Protein AF-A0A9P9J3U4-F1 (afdb_monomer_lite)

pLDDT: mean 73.75, std 23.47, range [29.53, 97.56]

Structure (mmCIF, N/CA/C/O backbone):
data_AF-A0A9P9J3U4-F1
#
_entry.id   AF-A0A9P9J3U4-F1
#
loop_
_atom_site.group_PDB
_atom_site.id
_atom_site.type_symbol
_atom_site.label_atom_id
_atom_site.label_alt_id
_atom_site.label_comp_id
_atom_site.label_asym_id
_atom_site.label_entity_id
_atom_site.label_seq_id
_atom_site.pdbx_PDB_ins_code
_atom_site.Cartn_x
_atom_site.Cartn_y
_atom_site.Cartn_z
_atom_site.occupancy
_atom_site.B_iso_or_equiv
_atom_site.auth_seq_id
_atom_site.auth_comp_id
_atom_site.auth_asym_id
_atom_site.auth_atom_id
_atom_site.pdbx_PDB_model_num
ATOM 1 N N . MET A 1 1 ? -37.258 -9.794 -60.867 1.00 44.31 1 MET A N 1
ATOM 2 C CA . MET A 1 1 ? -37.642 -9.837 -59.439 1.00 44.31 1 MET A CA 1
ATOM 3 C C . MET A 1 1 ? -36.909 -8.708 -58.746 1.00 44.31 1 MET A C 1
ATOM 5 O O . MET A 1 1 ? -35.714 -8.552 -58.940 1.00 44.31 1 MET A O 1
ATOM 9 N N . THR A 1 2 ? -37.681 -7.821 -58.142 1.00 38.41 2 THR A N 1
ATOM 10 C CA . THR A 1 2 ? -37.398 -6.395 -57.977 1.00 38.41 2 THR A CA 1
ATOM 11 C C . THR A 1 2 ? -36.515 -6.063 -56.781 1.00 38.41 2 THR A C 1
ATOM 13 O O . THR A 1 2 ? -36.741 -6.541 -55.671 1.00 38.41 2 THR A O 1
ATOM 16 N N . SER A 1 3 ? -35.581 -5.159 -57.051 1.00 31.86 3 SER A N 1
ATOM 17 C CA . SER A 1 3 ? -34.804 -4.314 -56.153 1.00 31.86 3 SER A CA 1
ATOM 18 C C . SER A 1 3 ? -35.596 -3.818 -54.939 1.00 31.86 3 SER A C 1
ATOM 20 O O . SER A 1 3 ? -36.727 -3.351 -55.077 1.00 31.86 3 SER A O 1
ATOM 22 N N . ARG A 1 4 ? -34.971 -3.827 -53.758 1.00 38.12 4 ARG A N 1
ATOM 23 C CA . ARG A 1 4 ? -35.391 -2.995 -52.624 1.00 38.12 4 ARG A CA 1
ATOM 24 C C . ARG A 1 4 ? -34.201 -2.209 -52.098 1.00 38.12 4 ARG A C 1
ATOM 26 O O . ARG A 1 4 ? -33.446 -2.655 -51.245 1.00 38.12 4 ARG A O 1
ATOM 33 N N . SER A 1 5 ? -34.071 -1.029 -52.683 1.00 33.53 5 SER A N 1
ATOM 34 C CA . SER A 1 5 ? -33.334 0.127 -52.199 1.00 33.53 5 SER A CA 1
ATOM 35 C C . SER A 1 5 ? -33.893 0.559 -50.841 1.00 33.53 5 SER A C 1
ATOM 37 O O . SER A 1 5 ? -35.112 0.641 -50.684 1.00 33.53 5 SER A O 1
ATOM 39 N N . TRP A 1 6 ? -33.026 0.879 -49.883 1.00 29.53 6 TRP A N 1
ATOM 40 C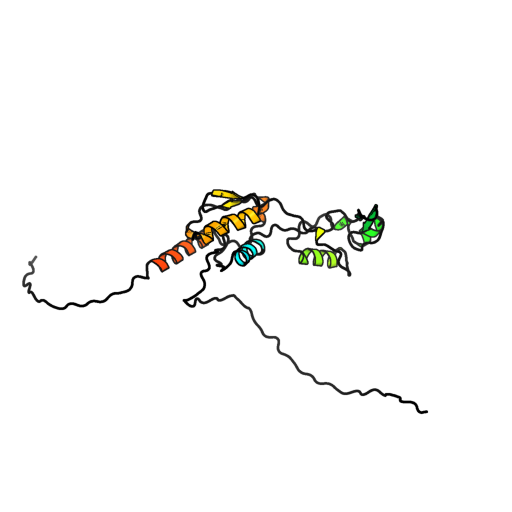 CA . TRP A 1 6 ? -33.394 1.635 -48.685 1.00 29.53 6 TRP A CA 1
ATOM 41 C C . TRP A 1 6 ? -32.581 2.928 -48.661 1.00 29.53 6 TRP A C 1
ATOM 43 O O . TRP A 1 6 ? -31.353 2.912 -48.635 1.00 29.53 6 TRP A O 1
ATOM 53 N N . THR A 1 7 ? -33.301 4.041 -48.751 1.00 47.59 7 THR A N 1
ATOM 54 C CA . THR A 1 7 ? -32.817 5.420 -48.634 1.00 47.59 7 THR A CA 1
ATOM 55 C C . THR A 1 7 ? -32.743 5.852 -47.164 1.00 47.59 7 THR A C 1
ATOM 57 O O . THR A 1 7 ? -33.464 5.295 -46.332 1.00 47.59 7 THR A O 1
ATOM 60 N N . PRO A 1 8 ? -31.912 6.855 -46.828 1.00 38.44 8 PRO A N 1
ATOM 61 C CA . PRO A 1 8 ? -31.686 7.302 -45.458 1.00 38.44 8 PRO A CA 1
ATOM 62 C C . PRO A 1 8 ? -32.796 8.250 -44.977 1.00 38.44 8 PRO A C 1
ATOM 64 O O . PRO A 1 8 ? -33.354 9.014 -45.762 1.00 38.44 8 PRO A O 1
ATOM 67 N N . ALA A 1 9 ? -33.087 8.225 -43.675 1.00 35.56 9 ALA A N 1
ATOM 68 C CA . ALA A 1 9 ? -33.960 9.193 -43.020 1.00 35.56 9 ALA A CA 1
ATOM 69 C C . ALA A 1 9 ? -33.147 10.042 -42.033 1.00 35.56 9 ALA A C 1
ATOM 71 O O . ALA A 1 9 ? -32.719 9.565 -40.983 1.00 35.56 9 ALA A O 1
ATOM 72 N N . GLU A 1 10 ? -32.954 11.308 -42.387 1.00 33.06 10 GLU A N 1
ATOM 73 C CA . GLU A 1 10 ? -32.488 12.370 -41.500 1.00 33.06 10 GLU A CA 1
ATOM 74 C C . GLU A 1 10 ? -33.654 12.851 -40.630 1.00 33.06 10 GLU A C 1
ATOM 76 O O . GLU A 1 10 ? -34.697 13.208 -41.175 1.00 33.06 10 GLU A O 1
ATOM 81 N N . LYS A 1 11 ? -33.482 12.925 -39.301 1.00 31.14 11 LYS A N 1
ATOM 82 C CA . LYS A 1 11 ? -34.289 13.794 -38.424 1.00 31.14 11 LYS A CA 1
ATOM 83 C C . LYS A 1 11 ? -33.477 14.317 -37.232 1.00 31.14 11 LYS A C 1
ATOM 85 O O . LYS A 1 11 ? -33.198 13.598 -36.281 1.00 31.14 11 LYS A O 1
ATOM 90 N N . SER A 1 12 ? -33.113 15.594 -37.354 1.00 30.25 12 SER A N 1
ATOM 91 C CA . SER A 1 12 ? -33.308 16.693 -36.391 1.00 30.25 12 SER A CA 1
ATOM 92 C C . SER A 1 12 ? -33.084 16.459 -34.885 1.00 30.25 12 SER A C 1
ATOM 94 O O . SER A 1 12 ? -33.892 15.842 -34.199 1.00 30.25 12 SER A O 1
ATOM 96 N N . THR A 1 13 ? -32.033 17.123 -34.394 1.00 34.78 13 THR A N 1
ATOM 97 C CA . THR A 1 13 ? -31.963 18.005 -33.208 1.00 34.78 13 THR A CA 1
ATOM 98 C C . THR A 1 13 ? -32.995 17.837 -32.083 1.00 34.78 13 THR A C 1
ATOM 100 O O . THR A 1 13 ? -34.160 18.203 -32.234 1.00 34.78 13 THR A O 1
ATOM 103 N N . SER A 1 14 ? -32.504 17.541 -30.877 1.00 32.09 14 SER A N 1
ATOM 104 C CA . SER A 1 14 ? -33.084 18.074 -29.639 1.00 32.09 14 SER A CA 1
ATOM 105 C C . SER A 1 14 ? -31.999 18.277 -28.581 1.00 32.09 14 SER A C 1
ATOM 107 O O . SER A 1 14 ? -31.423 17.330 -28.048 1.00 32.09 14 SER A O 1
ATOM 109 N N . SER A 1 15 ? -31.732 19.546 -28.296 1.00 32.28 15 SER A N 1
ATOM 110 C CA . SER A 1 15 ? -30.998 20.040 -27.139 1.00 32.28 15 SER A CA 1
ATOM 111 C C . SER A 1 15 ? -31.733 19.710 -25.840 1.00 32.28 15 SER A C 1
ATOM 113 O O . SER A 1 15 ? -32.901 20.066 -25.690 1.00 32.28 15 SER A O 1
ATOM 115 N N . SER A 1 16 ? -31.033 19.149 -24.860 1.00 33.72 16 SER A N 1
ATOM 116 C CA . SER A 1 16 ? -31.489 19.159 -23.469 1.00 33.72 16 SER A CA 1
ATOM 117 C C . SER A 1 16 ? -30.286 19.221 -22.537 1.00 33.72 16 SER A C 1
ATOM 119 O O . SER A 1 16 ? -29.520 18.265 -22.416 1.00 33.72 16 SER A O 1
ATOM 121 N N . GLY A 1 17 ? -30.114 20.390 -21.915 1.00 31.94 17 GLY A N 1
ATOM 122 C CA . GLY A 1 17 ? -29.127 20.628 -20.874 1.00 31.94 17 GLY A CA 1
ATOM 123 C C . GLY A 1 17 ? -29.413 19.794 -19.626 1.00 31.94 17 GLY A C 1
ATOM 124 O O . GLY A 1 17 ? -30.556 19.663 -19.195 1.00 31.94 17 GLY A O 1
ATOM 125 N N . GLY A 1 18 ? -28.348 19.250 -19.040 1.00 29.72 18 GLY A N 1
ATOM 126 C CA . GLY A 1 18 ? -28.369 18.528 -17.774 1.00 29.72 18 GLY A CA 1
ATOM 127 C C . GLY A 1 18 ? -27.371 19.148 -16.803 1.00 29.72 18 GLY A C 1
ATOM 128 O O . GLY A 1 18 ? -26.163 19.036 -16.976 1.00 29.72 18 GLY A O 1
ATOM 129 N N . SER A 1 19 ? -27.908 19.832 -15.801 1.00 31.38 19 SER A N 1
ATOM 130 C CA . SER A 1 19 ? -27.224 20.476 -14.678 1.00 31.38 19 SER A CA 1
ATOM 131 C C . SER A 1 19 ? -26.314 19.507 -13.905 1.00 31.38 19 SER A C 1
ATOM 133 O O . SER A 1 19 ? -26.790 18.525 -13.338 1.00 31.38 19 SER A O 1
ATOM 135 N N . VAL A 1 20 ? -25.010 19.798 -13.826 1.00 37.12 20 VAL A N 1
ATOM 136 C CA . VAL A 1 20 ? -24.077 19.098 -12.928 1.00 37.12 20 VAL A CA 1
ATOM 137 C C . VAL A 1 20 ? -24.024 19.853 -11.599 1.00 37.12 20 VAL A C 1
ATOM 139 O O . VAL A 1 20 ? -23.319 20.851 -11.453 1.00 37.12 20 VAL A O 1
ATOM 142 N N . ARG A 1 21 ? -24.776 19.369 -10.606 1.00 40.56 21 ARG A N 1
ATOM 143 C CA . ARG A 1 21 ? -24.601 19.713 -9.186 1.00 40.56 21 ARG A CA 1
ATOM 144 C C . ARG A 1 21 ? -24.696 18.455 -8.324 1.00 40.56 21 ARG A C 1
ATOM 146 O O . ARG A 1 21 ? -25.678 17.727 -8.391 1.00 40.56 21 ARG A O 1
ATOM 153 N N . GLY A 1 22 ? -23.693 18.255 -7.471 1.00 32.50 22 GLY A N 1
ATOM 154 C CA . GLY A 1 22 ? -23.664 17.236 -6.413 1.00 32.50 22 GLY A CA 1
ATOM 155 C C . GLY A 1 22 ? -22.231 17.031 -5.914 1.00 32.50 22 GLY A C 1
ATOM 156 O O . GLY A 1 22 ? -21.536 16.149 -6.392 1.00 32.50 22 GLY A O 1
ATOM 157 N N . VAL A 1 23 ? -21.637 17.991 -5.202 1.00 37.16 23 VAL A N 1
ATOM 158 C CA . VAL A 1 23 ? -21.665 18.157 -3.731 1.00 37.16 23 VAL A CA 1
ATOM 159 C C . VAL A 1 23 ? -21.131 16.942 -2.952 1.00 37.16 23 VAL A C 1
ATOM 161 O O . VAL A 1 23 ? -21.730 15.871 -2.914 1.00 37.16 23 VAL A O 1
ATOM 164 N N . ASN A 1 24 ? -20.004 17.206 -2.281 1.00 44.12 24 ASN A N 1
ATOM 165 C CA . ASN A 1 24 ? -19.332 16.501 -1.186 1.00 44.12 24 ASN A CA 1
ATOM 166 C C . ASN A 1 24 ? -20.187 15.521 -0.360 1.00 44.12 24 ASN A C 1
ATOM 168 O O . ASN A 1 24 ? -21.188 15.907 0.242 1.00 44.12 24 ASN A O 1
ATOM 172 N N . LYS A 1 25 ? -19.675 14.298 -0.157 1.00 37.53 25 LYS A N 1
ATOM 173 C CA . LYS A 1 25 ? -20.076 13.426 0.962 1.00 37.53 25 LYS A CA 1
ATOM 174 C C . LYS A 1 25 ? -18.962 13.350 2.006 1.00 37.53 25 LYS A C 1
ATOM 176 O O . LYS A 1 25 ? -18.197 12.395 2.067 1.00 37.53 25 LYS A O 1
ATOM 181 N N . ALA A 1 26 ? -18.918 14.372 2.859 1.00 37.41 26 ALA A N 1
ATOM 182 C CA . ALA A 1 26 ? -18.345 14.244 4.191 1.00 37.41 26 ALA A CA 1
ATOM 183 C C . ALA A 1 26 ? -19.225 13.273 4.998 1.00 37.41 26 ALA A C 1
ATOM 185 O O . ALA A 1 26 ? -20.427 13.495 5.161 1.00 37.41 26 ALA A O 1
ATOM 186 N N . SER A 1 27 ? -18.631 12.175 5.460 1.00 46.56 27 SER A N 1
ATOM 187 C CA . SER A 1 27 ? -19.272 11.177 6.316 1.00 46.56 27 SER A CA 1
ATOM 188 C C . SER A 1 27 ? -19.701 11.813 7.643 1.00 46.56 27 SER A C 1
ATOM 190 O O . SER A 1 27 ? -18.896 11.997 8.551 1.00 46.56 27 SER A O 1
ATOM 192 N N . ARG A 1 28 ? -20.986 12.157 7.763 1.00 49.97 28 ARG A N 1
ATOM 193 C CA . ARG A 1 28 ? -21.651 12.435 9.042 1.00 49.97 28 ARG A CA 1
ATOM 194 C C . ARG A 1 28 ? -22.448 11.199 9.423 1.00 49.97 28 ARG A C 1
ATOM 196 O O . ARG A 1 28 ? -23.548 11.009 8.911 1.00 49.97 28 ARG A O 1
ATOM 203 N N . ASN A 1 29 ? -21.922 10.365 10.317 1.00 49.28 29 ASN A N 1
ATOM 204 C CA . ASN A 1 29 ? -22.722 9.301 10.915 1.00 49.28 29 ASN A CA 1
ATOM 205 C C . ASN A 1 29 ? -23.168 9.721 12.318 1.00 49.28 29 ASN A C 1
ATOM 207 O O . ASN A 1 29 ? -22.419 9.625 13.287 1.00 49.28 29 ASN A O 1
ATOM 211 N N . ARG A 1 30 ? -24.397 10.237 12.385 1.00 45.22 30 ARG A N 1
ATOM 212 C CA . ARG A 1 30 ? -25.120 10.560 13.616 1.00 45.22 30 ARG A CA 1
ATOM 213 C C . ARG A 1 30 ? -25.667 9.253 14.192 1.00 45.22 30 ARG A C 1
ATOM 215 O O . ARG A 1 30 ? -26.436 8.551 13.542 1.00 45.22 30 ARG A O 1
ATOM 222 N N . SER A 1 31 ? -25.233 8.928 15.399 1.00 51.31 31 SER A N 1
ATOM 223 C CA . SER A 1 31 ? -25.613 7.758 16.184 1.00 51.31 31 SER A CA 1
ATOM 224 C C . SER A 1 31 ? -27.131 7.673 16.399 1.00 51.31 31 SER A C 1
ATOM 226 O O . SER A 1 31 ? -27.741 8.583 16.954 1.00 51.31 31 SER A O 1
ATOM 228 N N . LYS A 1 32 ? -27.732 6.540 16.012 1.00 40.12 32 LYS A N 1
ATOM 229 C CA . LYS A 1 32 ? -29.012 6.064 16.556 1.00 40.12 32 LYS A CA 1
ATOM 230 C C . LYS A 1 32 ? -28.760 4.794 17.371 1.00 40.12 32 LYS A C 1
ATOM 232 O O . LYS A 1 32 ? -28.153 3.840 16.883 1.00 40.12 32 LYS A O 1
ATOM 237 N N . ALA A 1 33 ? -29.190 4.854 18.628 1.00 47.88 33 ALA A N 1
ATOM 238 C CA . ALA A 1 33 ? -29.143 3.796 19.627 1.00 47.88 33 ALA A CA 1
ATOM 239 C C . ALA A 1 33 ? -29.904 2.541 19.157 1.00 47.88 33 ALA A C 1
ATOM 241 O O . ALA A 1 33 ? -30.948 2.648 18.520 1.00 47.88 33 ALA A O 1
ATOM 242 N N . GLY A 1 34 ? -29.325 1.368 19.439 1.00 50.44 34 GLY A N 1
ATOM 243 C CA . GLY A 1 34 ? -29.721 0.046 18.919 1.00 50.44 34 GLY A CA 1
ATOM 244 C C . GLY A 1 34 ? -28.678 -0.605 17.990 1.00 50.44 34 GLY A C 1
ATOM 245 O O . GLY A 1 34 ? -28.911 -1.667 17.418 1.00 50.44 34 GLY A O 1
ATOM 246 N N . GLY A 1 35 ? -27.528 0.048 17.794 1.00 48.59 35 GLY A N 1
ATOM 247 C CA . GLY A 1 35 ? -26.580 -0.251 16.722 1.00 48.59 35 GLY A CA 1
ATOM 248 C C . GLY A 1 35 ? -25.604 -1.390 17.021 1.00 48.59 35 GLY A C 1
ATOM 249 O O . GLY A 1 35 ? -24.914 -1.380 18.035 1.00 48.59 35 GLY A O 1
ATOM 250 N N . ARG A 1 36 ? -25.512 -2.340 16.081 1.00 61.19 36 ARG A N 1
ATOM 251 C CA . ARG A 1 36 ? -24.500 -3.411 15.979 1.00 61.19 36 ARG A CA 1
ATOM 252 C C . ARG A 1 36 ? -23.161 -2.999 16.617 1.00 61.19 36 ARG A C 1
ATOM 254 O O . ARG A 1 36 ? -22.563 -2.024 16.157 1.00 61.19 36 ARG A O 1
ATOM 261 N N . ARG A 1 37 ? -22.698 -3.736 17.643 1.00 80.94 37 ARG A N 1
ATOM 262 C CA . ARG A 1 37 ? -21.403 -3.492 18.311 1.00 80.94 37 ARG A CA 1
ATOM 263 C C . ARG A 1 37 ? -20.312 -3.320 17.244 1.00 80.94 37 ARG A C 1
ATOM 265 O O . ARG A 1 37 ? -20.193 -4.152 16.345 1.00 80.94 37 ARG A O 1
AT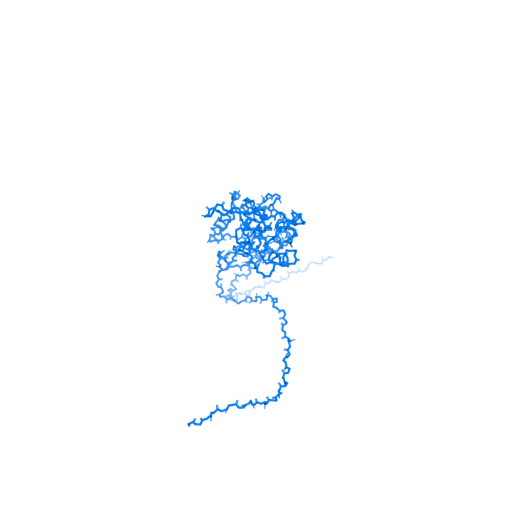OM 272 N N . ARG A 1 38 ? -19.542 -2.232 17.328 1.00 88.19 38 ARG A N 1
ATOM 273 C CA . ARG A 1 38 ? -18.379 -1.947 16.470 1.00 88.19 38 ARG A CA 1
ATOM 274 C C . ARG A 1 38 ? -17.101 -2.138 17.290 1.00 88.19 38 ARG A C 1
ATOM 276 O O . ARG A 1 38 ? -16.542 -1.148 17.751 1.00 88.19 38 ARG A O 1
ATOM 283 N N . PRO A 1 39 ? -16.696 -3.391 17.573 1.00 91.44 39 PRO A N 1
ATOM 284 C CA . PRO A 1 39 ? -15.609 -3.657 18.510 1.00 91.44 39 PRO A CA 1
ATOM 285 C C . PRO A 1 39 ? -14.234 -3.281 17.947 1.00 91.44 39 PRO A C 1
ATOM 287 O O . PRO A 1 39 ? -13.311 -3.051 18.717 1.00 91.44 39 PRO A O 1
ATOM 290 N N . PHE A 1 40 ? -14.086 -3.212 16.621 1.00 95.75 40 PHE A N 1
ATOM 291 C CA . PHE A 1 40 ? -12.803 -2.938 15.981 1.00 95.75 40 PHE A CA 1
ATOM 292 C C . PHE A 1 40 ? -12.583 -1.432 15.874 1.00 95.75 40 PHE A C 1
ATOM 294 O O . PHE A 1 40 ? -13.338 -0.744 15.183 1.00 95.75 40 PHE A O 1
ATOM 301 N N . GLN A 1 41 ? -11.551 -0.931 16.542 1.00 94.94 41 GLN A N 1
ATOM 302 C CA . GLN A 1 41 ? -11.188 0.483 16.551 1.00 94.94 41 GLN A CA 1
ATOM 303 C C . GLN A 1 41 ? -9.884 0.665 15.780 1.00 94.94 41 GLN A C 1
ATOM 305 O O . GLN A 1 41 ? -8.968 -0.145 15.923 1.00 94.94 41 GLN A O 1
ATOM 310 N N . CYS A 1 42 ? -9.789 1.706 14.958 1.00 95.62 42 CYS A N 1
ATOM 311 C CA . CYS A 1 42 ? -8.535 2.012 14.285 1.00 95.62 42 CYS A CA 1
ATOM 312 C C . CYS A 1 42 ? -7.438 2.348 15.308 1.00 95.62 42 CYS A C 1
ATOM 314 O O . CYS A 1 42 ? -7.653 3.104 16.250 1.00 95.62 42 CYS A O 1
ATOM 316 N N . THR A 1 43 ? -6.242 1.807 15.099 1.00 94.19 43 THR A N 1
ATOM 317 C CA . THR A 1 43 ? -5.064 2.072 15.933 1.00 94.19 43 THR A CA 1
ATOM 318 C C . THR A 1 43 ? -4.338 3.368 15.562 1.00 94.19 43 THR A C 1
ATOM 320 O O . THR A 1 43 ? -3.424 3.778 16.273 1.00 94.19 43 THR A O 1
ATOM 323 N N . PHE A 1 44 ? -4.750 4.022 14.471 1.00 93.75 44 PHE A N 1
ATOM 324 C CA . PHE A 1 44 ? -4.170 5.266 13.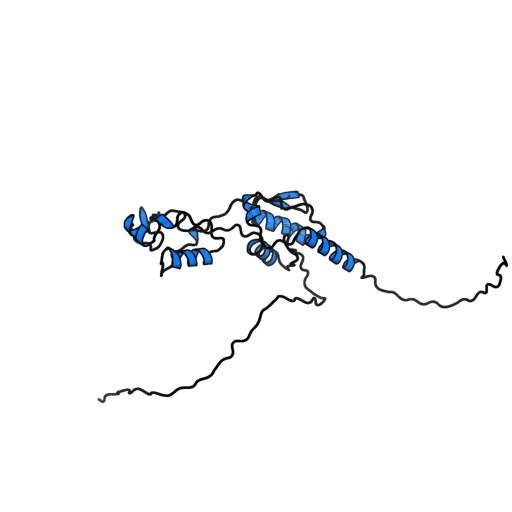956 1.00 93.75 44 PHE A CA 1
ATOM 325 C C . PHE A 1 44 ? -5.141 6.452 13.990 1.00 93.75 44 PHE A C 1
ATOM 327 O O . PHE A 1 44 ? -4.697 7.593 13.913 1.00 93.75 44 PHE A O 1
ATOM 334 N N . CYS A 1 45 ? -6.452 6.219 14.072 1.00 92.19 45 CYS A N 1
ATOM 335 C CA . CYS A 1 45 ? -7.477 7.264 14.060 1.00 92.19 45 CYS A CA 1
ATOM 336 C C . CYS A 1 45 ? -8.686 6.870 14.928 1.00 92.19 45 CYS A C 1
ATOM 338 O O . CYS A 1 45 ? -8.628 5.903 15.679 1.00 92.19 45 CYS A O 1
ATOM 340 N N . TYR A 1 46 ? -9.786 7.618 14.839 1.00 89.56 46 TYR A N 1
ATOM 341 C CA . TYR A 1 46 ? -10.973 7.430 15.689 1.00 89.56 46 TYR A CA 1
ATOM 342 C C . TYR A 1 46 ? -12.047 6.520 15.093 1.00 89.56 46 TYR A C 1
ATOM 344 O O . TYR A 1 46 ? -13.101 6.336 15.704 1.00 89.56 46 TYR A O 1
ATOM 352 N N . ASP A 1 47 ? -11.828 5.994 13.889 1.00 92.12 47 ASP A N 1
ATOM 353 C CA . ASP A 1 47 ? -12.862 5.250 13.183 1.00 92.12 47 ASP A CA 1
ATOM 354 C C . ASP A 1 47 ? -13.142 3.886 13.830 1.00 92.12 47 ASP A C 1
ATOM 356 O O . ASP A 1 47 ? -12.249 3.184 14.315 1.00 92.12 47 ASP A O 1
ATOM 360 N N . LEU A 1 48 ? -14.422 3.502 13.799 1.00 94.19 48 LEU A N 1
ATOM 361 C CA . LEU A 1 48 ? -14.952 2.285 14.413 1.00 94.19 48 LEU A CA 1
ATOM 362 C C . LEU A 1 48 ? -15.653 1.399 13.381 1.00 94.19 48 LEU A C 1
ATOM 364 O O . LEU A 1 48 ? -16.528 1.837 12.620 1.00 94.19 48 LEU A O 1
ATOM 368 N N . PHE A 1 49 ? -15.370 0.102 13.432 1.00 95.19 49 PHE A N 1
ATOM 369 C CA . PHE A 1 49 ? -15.803 -0.872 12.436 1.00 95.19 49 PHE A CA 1
ATOM 370 C C . PHE A 1 49 ? -16.518 -2.064 13.073 1.00 95.19 49 PHE A C 1
ATOM 372 O O . PHE A 1 49 ? -16.237 -2.485 14.196 1.00 95.19 49 PHE A O 1
ATOM 379 N N . LYS A 1 50 ? -17.461 -2.640 12.322 1.00 93.88 50 LYS A N 1
ATOM 380 C CA . LYS A 1 50 ? -18.231 -3.827 12.742 1.00 93.88 50 LYS A CA 1
ATOM 381 C C . LYS A 1 50 ? -17.487 -5.140 12.489 1.00 93.88 50 LYS A C 1
ATOM 383 O O . LYS A 1 50 ? -17.842 -6.153 13.077 1.00 93.88 50 LYS A O 1
ATOM 388 N N . SER A 1 51 ? -16.494 -5.147 11.597 1.00 95.56 51 SER A N 1
ATOM 389 C CA . SER A 1 51 ? -15.818 -6.369 11.158 1.00 95.56 51 SER A CA 1
ATOM 390 C C . SER A 1 51 ? -14.305 -6.199 11.058 1.00 95.56 51 SER A C 1
ATOM 392 O O . SER A 1 51 ? -13.808 -5.114 10.750 1.00 95.56 51 SER A O 1
ATOM 394 N N . LYS A 1 52 ? -13.587 -7.315 11.243 1.00 96.38 52 LYS A N 1
ATOM 395 C CA . LYS A 1 52 ? -12.133 -7.409 11.058 1.00 96.38 52 LYS A CA 1
ATOM 396 C C . LYS A 1 52 ? -11.707 -6.954 9.659 1.00 96.38 52 LYS A C 1
ATOM 398 O O . LYS A 1 52 ? -10.705 -6.260 9.524 1.00 96.38 52 LYS A O 1
ATOM 403 N N . TYR A 1 53 ? -12.454 -7.350 8.626 1.00 96.06 53 TYR A N 1
ATOM 404 C CA . TYR A 1 53 ? -12.123 -7.032 7.236 1.00 96.06 53 TYR A CA 1
ATOM 405 C C . TYR A 1 53 ? -12.181 -5.524 6.963 1.00 96.06 53 TYR A C 1
ATOM 407 O O . TYR A 1 53 ? -11.227 -4.960 6.439 1.00 96.06 53 TYR A O 1
ATOM 415 N N . GLU A 1 54 ? -13.265 -4.856 7.368 1.00 96.06 54 GLU A N 1
ATOM 416 C CA . GLU A 1 54 ? -13.408 -3.408 7.165 1.00 96.06 54 GLU A CA 1
ATOM 417 C C . GLU A 1 54 ? -12.329 -2.616 7.914 1.00 96.06 54 GLU A C 1
ATOM 419 O O . GLU A 1 54 ? -11.722 -1.718 7.335 1.00 96.06 54 GLU A O 1
ATOM 424 N N . TRP A 1 55 ? -12.049 -2.989 9.167 1.00 96.94 55 TRP A N 1
ATOM 425 C CA . TRP A 1 55 ? -11.012 -2.356 9.984 1.00 96.94 55 TRP A CA 1
ATOM 426 C C . TRP A 1 55 ? -9.604 -2.553 9.407 1.00 96.94 55 TRP A C 1
ATOM 428 O O . TRP A 1 55 ? -8.893 -1.581 9.164 1.00 96.94 55 TRP A O 1
ATOM 438 N N . SER A 1 56 ? -9.207 -3.798 9.131 1.00 94.94 56 SER A N 1
ATOM 439 C CA . SER A 1 56 ? -7.866 -4.089 8.606 1.00 94.94 56 SER A CA 1
ATOM 440 C C . SER A 1 56 ? -7.630 -3.456 7.235 1.00 94.94 56 SER A C 1
ATOM 442 O O . SER A 1 56 ? -6.549 -2.933 6.976 1.00 94.94 56 SER A O 1
ATOM 444 N N . ARG A 1 57 ? -8.648 -3.421 6.366 1.00 93.94 57 ARG A N 1
ATOM 445 C CA . ARG A 1 57 ? -8.569 -2.706 5.087 1.00 93.94 57 ARG A CA 1
ATOM 446 C C . ARG A 1 57 ? -8.403 -1.203 5.288 1.00 93.94 57 ARG A C 1
ATOM 448 O O . ARG A 1 57 ? -7.634 -0.582 4.554 1.00 93.94 57 ARG A O 1
ATOM 455 N N . HIS A 1 58 ? -9.128 -0.617 6.237 1.00 94.75 58 HIS A N 1
ATOM 456 C CA . HIS A 1 58 ? -8.999 0.798 6.558 1.00 94.75 58 HIS A CA 1
ATOM 457 C C . HIS A 1 58 ? -7.574 1.126 7.013 1.00 94.75 58 HIS A C 1
ATOM 459 O O . HIS A 1 58 ? -6.944 1.988 6.405 1.00 94.75 58 HIS A O 1
ATOM 465 N N . GLU A 1 59 ? -7.019 0.385 7.977 1.00 94.62 59 GLU A N 1
ATOM 466 C CA . GLU A 1 59 ? -5.639 0.623 8.411 1.00 94.62 59 GLU A CA 1
ATOM 467 C C . GLU A 1 59 ? -4.635 0.416 7.272 1.00 94.62 59 GLU A C 1
ATOM 469 O O . GLU A 1 59 ? -3.813 1.297 7.030 1.00 94.62 59 GLU A O 1
ATOM 474 N N . LYS A 1 60 ? -4.739 -0.686 6.514 1.00 90.12 60 LYS A N 1
ATOM 475 C CA . LYS A 1 60 ? -3.798 -0.989 5.422 1.00 90.12 60 LYS A CA 1
ATOM 476 C C . LYS A 1 60 ? -3.817 0.072 4.323 1.00 90.12 60 LYS A C 1
ATOM 478 O O . LYS A 1 60 ? -2.780 0.434 3.790 1.00 90.12 60 LYS A O 1
ATOM 483 N N . SER A 1 61 ? -4.994 0.558 3.935 1.00 87.69 61 SER A N 1
ATOM 484 C CA . SER A 1 61 ? -5.105 1.472 2.789 1.00 87.69 61 SER A CA 1
ATOM 485 C C . SER A 1 61 ? -4.925 2.944 3.153 1.00 87.69 61 SER A C 1
ATOM 487 O O . SER A 1 61 ? -4.349 3.690 2.361 1.00 87.69 61 SER A O 1
ATOM 489 N N . LEU A 1 62 ? -5.419 3.371 4.319 1.00 90.12 62 LEU A N 1
ATOM 490 C CA . LEU A 1 62 ? -5.428 4.781 4.708 1.00 90.12 62 LEU A CA 1
ATOM 491 C C . LEU A 1 62 ? -4.202 5.173 5.528 1.00 90.12 62 LEU A C 1
ATOM 493 O O . LEU A 1 62 ? -3.714 6.298 5.381 1.00 90.12 62 LEU A O 1
ATOM 497 N N . HIS A 1 63 ? -3.737 4.260 6.382 1.00 91.56 63 HIS A N 1
ATOM 498 C CA . HIS A 1 63 ? -2.726 4.561 7.384 1.00 91.56 63 HIS A CA 1
ATOM 499 C C . HIS A 1 63 ? -1.388 3.911 7.103 1.00 91.56 63 HIS A C 1
ATOM 501 O O . HIS A 1 63 ? -0.381 4.578 7.278 1.00 91.56 63 HIS A O 1
ATOM 507 N N . LEU A 1 64 ? -1.356 2.661 6.646 1.00 87.75 64 LEU A N 1
ATOM 508 C CA . LEU A 1 64 ? -0.108 1.936 6.450 1.00 87.75 64 LEU A CA 1
ATOM 509 C C . LEU A 1 64 ? -0.124 1.116 5.162 1.00 87.75 64 LEU A C 1
ATOM 511 O O . LEU A 1 64 ? -0.180 -0.116 5.176 1.00 87.75 64 LEU A O 1
ATOM 515 N N . ASN A 1 65 ? -0.057 1.827 4.037 1.00 82.81 65 ASN A N 1
ATOM 516 C CA . ASN A 1 65 ? 0.105 1.195 2.737 1.00 82.81 65 ASN A CA 1
ATOM 517 C C . ASN A 1 65 ? 1.593 1.024 2.439 1.00 82.81 65 ASN A C 1
ATOM 519 O O . ASN A 1 65 ? 2.225 1.912 1.863 1.00 82.81 65 ASN A O 1
ATOM 523 N N . VAL A 1 66 ? 2.131 -0.114 2.868 1.00 78.75 66 VAL A N 1
ATOM 524 C CA . VAL A 1 66 ? 3.495 -0.512 2.521 1.00 78.75 66 VAL A CA 1
ATOM 525 C C . VAL A 1 66 ? 3.575 -1.087 1.115 1.00 78.75 66 VAL A C 1
ATOM 527 O O . VAL A 1 66 ? 4.654 -1.081 0.557 1.00 78.75 66 VAL A O 1
ATOM 530 N N . ASP A 1 67 ? 2.477 -1.543 0.506 1.00 81.19 67 ASP A N 1
ATOM 531 C CA . ASP A 1 67 ? 2.544 -2.167 -0.817 1.00 81.19 67 ASP A CA 1
ATOM 532 C C . ASP A 1 67 ? 3.094 -1.170 -1.856 1.00 81.19 67 ASP A C 1
ATOM 534 O O . ASP A 1 67 ? 2.608 -0.043 -2.008 1.00 81.19 67 ASP A O 1
ATOM 538 N N . GLY A 1 68 ? 4.116 -1.615 -2.583 1.00 85.81 68 GLY A N 1
ATOM 539 C CA . GLY A 1 68 ? 4.826 -0.822 -3.570 1.00 85.81 68 GLY A CA 1
ATOM 540 C C . GLY A 1 68 ? 4.658 -1.372 -4.977 1.00 85.81 68 GLY A C 1
ATOM 541 O O . GLY A 1 68 ? 4.444 -2.561 -5.186 1.00 85.81 68 GLY A O 1
ATOM 542 N N . TRP A 1 69 ? 4.780 -0.496 -5.959 1.00 89.38 69 TRP A N 1
ATOM 543 C CA . TRP A 1 69 ? 4.828 -0.832 -7.374 1.00 89.38 69 TRP A CA 1
ATOM 544 C C . TRP A 1 69 ? 6.066 -0.177 -7.958 1.00 89.38 69 TRP A C 1
ATOM 546 O O . TRP A 1 69 ? 6.341 0.987 -7.665 1.00 89.38 69 TRP A O 1
ATOM 556 N N . VAL A 1 70 ? 6.813 -0.900 -8.780 1.00 89.69 70 VAL A N 1
ATOM 557 C CA . VAL A 1 70 ? 8.010 -0.369 -9.440 1.00 89.69 70 VAL A CA 1
ATOM 558 C C . VAL A 1 70 ? 7.882 -0.569 -10.939 1.00 89.69 70 VAL A C 1
ATOM 560 O O . VAL A 1 70 ? 7.260 -1.521 -11.402 1.00 89.69 70 VAL A O 1
ATOM 563 N N . CYS A 1 71 ? 8.412 0.373 -11.713 1.00 91.56 71 CYS A N 1
ATOM 564 C CA . CYS A 1 71 ? 8.442 0.238 -13.160 1.00 91.56 71 CYS A CA 1
ATOM 565 C C . CYS A 1 71 ? 9.527 -0.766 -13.561 1.00 91.56 71 CYS A C 1
ATOM 567 O O . CYS A 1 71 ? 10.680 -0.580 -13.183 1.00 91.56 71 CYS A O 1
ATOM 569 N N . ALA A 1 72 ? 9.152 -1.796 -14.326 1.00 90.69 72 ALA A N 1
ATOM 570 C CA . ALA A 1 72 ? 10.065 -2.796 -14.882 1.00 90.69 72 ALA A CA 1
ATOM 571 C C . ALA A 1 72 ? 11.083 -3.348 -13.851 1.00 90.69 72 ALA A C 1
ATOM 573 O O . ALA A 1 72 ? 12.291 -3.209 -14.044 1.00 90.69 72 ALA A O 1
ATOM 574 N N . PRO A 1 73 ? 10.627 -3.985 -12.751 1.00 88.38 73 PRO A N 1
ATOM 575 C CA . PRO A 1 73 ? 11.512 -4.426 -11.663 1.00 88.38 73 PRO A CA 1
ATOM 576 C C . PRO A 1 73 ? 12.518 -5.505 -12.081 1.00 88.38 73 PRO A C 1
ATOM 578 O O . PRO A 1 73 ? 13.532 -5.689 -11.416 1.00 88.38 73 PRO A O 1
ATOM 581 N N . HIS A 1 74 ? 12.251 -6.205 -13.184 1.00 88.00 74 HIS A N 1
ATOM 582 C CA . HIS A 1 74 ? 13.143 -7.205 -13.770 1.00 88.00 74 HIS A CA 1
ATOM 583 C C . HIS A 1 74 ? 13.944 -6.658 -14.967 1.00 88.00 74 HIS A C 1
ATOM 585 O O . HIS A 1 74 ? 14.551 -7.433 -15.698 1.00 88.00 74 HIS A O 1
ATOM 591 N N . GLY A 1 75 ? 13.940 -5.336 -15.178 1.00 88.88 75 GLY A N 1
ATOM 592 C CA . GLY A 1 75 ? 14.551 -4.674 -16.331 1.00 88.88 75 GLY A CA 1
ATOM 593 C C . GLY A 1 75 ? 13.615 -4.551 -17.539 1.00 88.88 75 GLY A C 1
ATOM 594 O O . GLY A 1 75 ? 12.505 -5.084 -17.557 1.00 88.88 75 GLY A O 1
ATOM 595 N N . GLY A 1 76 ? 14.054 -3.802 -18.556 1.00 89.44 76 GLY A N 1
ATOM 596 C CA . GLY A 1 76 ? 13.291 -3.575 -19.792 1.00 89.44 76 GLY A CA 1
ATOM 597 C C . GLY A 1 76 ? 13.193 -4.799 -20.713 1.00 89.44 76 GLY A C 1
ATOM 598 O O . GLY A 1 76 ? 12.282 -4.865 -21.537 1.00 89.44 76 GLY A O 1
ATOM 599 N N . SER A 1 77 ? 14.089 -5.775 -20.549 1.00 92.62 77 SER A N 1
ATOM 600 C CA . SER A 1 77 ? 14.119 -7.045 -21.282 1.00 92.62 77 SER A CA 1
ATOM 601 C C . SER A 1 77 ? 14.078 -8.199 -20.283 1.00 92.62 77 SER A C 1
ATOM 603 O O . SER A 1 77 ? 14.935 -8.279 -19.404 1.00 92.62 77 SER A O 1
ATOM 605 N N . VAL A 1 78 ? 13.062 -9.056 -20.382 1.00 91.38 78 VAL A N 1
ATOM 606 C CA . VAL A 1 78 ? 12.767 -10.114 -19.405 1.00 91.38 78 VAL A CA 1
ATOM 607 C C . VAL A 1 78 ? 12.799 -11.478 -20.090 1.00 91.38 78 VAL A C 1
ATOM 609 O O . VAL A 1 78 ? 12.202 -11.664 -21.150 1.00 91.38 78 VAL A O 1
ATOM 612 N N . LEU A 1 79 ? 13.458 -12.457 -19.470 1.00 92.12 79 LEU A N 1
ATOM 613 C CA . LEU A 1 79 ? 13.495 -13.832 -19.963 1.00 92.12 79 LEU A CA 1
ATOM 614 C C . LEU A 1 79 ? 12.163 -14.539 -19.679 1.00 92.12 79 LEU A C 1
ATOM 616 O O . LEU A 1 79 ? 11.717 -14.607 -18.535 1.00 92.12 79 LEU A O 1
ATOM 620 N N . SER A 1 80 ? 11.538 -15.100 -20.712 1.00 87.56 80 SER A N 1
ATOM 621 C CA . SER A 1 80 ? 10.365 -15.964 -20.570 1.00 87.56 80 SER A CA 1
ATOM 622 C C . SER A 1 80 ? 10.801 -17.388 -20.200 1.00 87.56 80 SER A C 1
ATOM 624 O O . SER A 1 80 ? 11.466 -18.035 -21.015 1.00 87.56 80 SER A O 1
ATOM 626 N N . PRO A 1 81 ? 10.401 -17.934 -19.034 1.00 85.31 81 PRO A N 1
ATOM 627 C CA . PRO A 1 81 ? 10.762 -19.299 -18.640 1.00 85.31 81 PRO A CA 1
ATOM 628 C C . PRO A 1 81 ? 10.157 -20.369 -19.555 1.00 85.31 81 PRO A C 1
ATOM 630 O O . PRO A 1 81 ? 10.724 -21.444 -19.707 1.00 85.31 81 PRO A O 1
ATOM 633 N N . LEU A 1 82 ? 9.007 -20.075 -20.172 1.00 86.12 82 LEU A N 1
ATOM 634 C CA . LEU A 1 82 ? 8.293 -21.017 -21.033 1.00 86.12 82 LEU A CA 1
ATOM 635 C C . LEU A 1 82 ? 8.963 -21.170 -22.402 1.00 86.12 82 LEU A C 1
ATOM 637 O O . LEU A 1 82 ? 8.941 -22.246 -22.990 1.00 86.12 82 LEU A O 1
ATOM 641 N N . THR A 1 83 ? 9.524 -20.081 -22.927 1.00 86.44 83 THR A N 1
ATOM 642 C CA . THR A 1 83 ? 10.052 -20.036 -24.298 1.00 86.44 83 THR A CA 1
ATOM 643 C C . THR A 1 83 ? 11.567 -19.880 -24.359 1.00 86.44 83 THR A C 1
ATOM 645 O O . THR A 1 83 ? 12.118 -19.941 -25.452 1.00 86.44 83 THR A O 1
ATOM 648 N N . GLY A 1 84 ? 12.238 -19.620 -23.232 1.00 90.56 84 GLY A N 1
ATOM 649 C CA . GLY A 1 84 ? 13.683 -19.375 -23.163 1.00 90.56 84 GLY A CA 1
ATOM 650 C C . GLY A 1 84 ? 14.152 -18.125 -23.916 1.00 90.56 84 GLY A C 1
ATOM 651 O O . GLY A 1 84 ? 15.343 -17.973 -24.158 1.00 90.56 84 GLY A O 1
ATOM 652 N N . ARG A 1 85 ? 13.224 -17.243 -24.309 1.00 92.12 85 ARG A N 1
ATOM 653 C CA . ARG A 1 85 ? 13.499 -16.037 -25.106 1.00 92.12 85 ARG A CA 1
ATOM 654 C C . ARG A 1 85 ? 13.241 -14.776 -24.312 1.00 92.12 85 ARG A C 1
ATOM 656 O O . ARG A 1 85 ? 12.377 -14.765 -23.429 1.00 92.12 85 ARG A O 1
ATOM 663 N N . ASN A 1 86 ? 13.968 -13.720 -24.650 1.00 92.62 86 ASN A N 1
ATOM 664 C CA . ASN A 1 86 ? 13.749 -12.425 -24.041 1.00 92.62 86 ASN A CA 1
ATOM 665 C C . ASN A 1 86 ? 12.524 -11.764 -24.666 1.00 92.62 86 ASN A C 1
ATOM 667 O O . ASN A 1 86 ? 12.190 -11.988 -25.828 1.00 92.62 86 ASN A O 1
ATOM 671 N N . HIS A 1 87 ? 11.831 -10.951 -23.886 1.00 92.94 87 HIS A N 1
ATOM 672 C CA . HIS A 1 87 ? 10.761 -10.105 -24.384 1.00 92.94 87 HIS A CA 1
ATOM 673 C C . HIS A 1 87 ? 10.804 -8.743 -23.702 1.00 92.94 87 HIS A C 1
ATOM 675 O O . HIS A 1 87 ? 11.253 -8.602 -22.564 1.00 92.94 87 HIS A O 1
ATOM 681 N N . CYS A 1 88 ? 10.329 -7.724 -24.407 1.00 93.19 88 CYS A N 1
ATOM 682 C CA . CYS A 1 88 ? 10.212 -6.381 -23.868 1.00 93.19 88 CYS A CA 1
ATOM 683 C C . CYS A 1 88 ? 9.159 -6.357 -22.759 1.00 93.19 88 CYS A C 1
ATOM 685 O O . CYS A 1 88 ? 8.001 -6.707 -22.996 1.00 93.19 88 CYS A O 1
ATOM 687 N N . ALA A 1 89 ? 9.533 -5.861 -21.579 1.00 91.62 89 ALA A N 1
ATOM 688 C CA . ALA A 1 89 ? 8.643 -5.739 -20.424 1.00 91.62 89 ALA A CA 1
ATOM 689 C C . ALA A 1 89 ? 7.418 -4.839 -20.691 1.00 91.62 89 ALA A C 1
ATOM 691 O O . ALA A 1 89 ? 6.412 -4.918 -19.987 1.00 91.62 89 ALA A O 1
ATOM 692 N N . TYR A 1 90 ? 7.505 -3.958 -21.692 1.00 92.00 90 TYR A N 1
ATOM 693 C CA . TYR A 1 90 ? 6.492 -2.947 -21.983 1.00 92.00 90 TYR A CA 1
ATOM 694 C C . TYR A 1 90 ? 5.499 -3.360 -23.071 1.00 92.00 90 TYR A C 1
ATOM 696 O O . TYR A 1 90 ? 4.309 -3.076 -22.945 1.00 92.00 90 TYR A O 1
ATOM 704 N N . CYS A 1 91 ? 5.978 -4.001 -24.142 1.00 91.94 91 CYS A N 1
ATOM 705 C CA . CYS A 1 91 ? 5.176 -4.302 -25.334 1.00 91.94 91 CYS A CA 1
ATOM 706 C C . CYS A 1 91 ? 5.220 -5.773 -25.777 1.00 91.94 91 CYS A C 1
ATOM 708 O O . CYS A 1 91 ? 4.564 -6.123 -26.754 1.00 91.94 91 CYS A O 1
ATOM 710 N N . ASN A 1 92 ? 5.964 -6.634 -25.072 1.00 90.62 92 ASN A N 1
ATOM 711 C CA . ASN A 1 92 ? 6.155 -8.056 -25.381 1.00 90.62 92 ASN A CA 1
ATOM 712 C C . ASN A 1 92 ? 6.829 -8.358 -26.735 1.00 90.62 92 ASN A C 1
ATOM 714 O O . ASN A 1 92 ? 6.770 -9.497 -27.197 1.00 90.62 92 ASN A O 1
ATOM 718 N N . MET A 1 93 ? 7.499 -7.381 -27.364 1.00 91.50 93 MET A N 1
ATOM 719 C CA . MET A 1 93 ? 8.380 -7.649 -28.509 1.00 91.50 93 MET A CA 1
ATOM 720 C C . MET A 1 93 ? 9.438 -8.685 -28.111 1.00 91.50 93 MET A C 1
ATOM 722 O O . MET A 1 93 ? 10.078 -8.518 -27.075 1.00 91.50 93 MET A O 1
ATOM 726 N N . LEU A 1 94 ? 9.617 -9.730 -28.920 1.00 92.88 94 LEU A N 1
ATOM 727 C CA . LEU A 1 94 ? 10.630 -10.759 -28.686 1.00 92.88 94 LEU A CA 1
ATOM 728 C C . LEU A 1 94 ? 12.036 -10.232 -28.969 1.00 92.88 94 LEU A C 1
ATOM 730 O O . LEU A 1 94 ? 12.231 -9.473 -29.915 1.00 92.88 94 LEU A O 1
ATOM 734 N N . ASP A 1 95 ? 12.981 -10.672 -28.143 1.00 90.25 95 ASP A N 1
ATOM 735 C CA . ASP A 1 95 ? 14.412 -10.386 -28.217 1.00 90.25 95 ASP A CA 1
ATOM 736 C C . ASP A 1 95 ? 14.704 -8.897 -28.497 1.00 90.25 95 ASP A C 1
ATOM 738 O O . ASP A 1 95 ? 15.337 -8.552 -29.498 1.00 90.25 95 ASP A O 1
ATOM 742 N N . PRO A 1 96 ? 14.209 -7.985 -27.631 1.00 92.12 96 PRO A N 1
ATOM 743 C CA . PRO A 1 96 ? 14.328 -6.555 -27.861 1.00 92.12 96 PRO A CA 1
ATOM 744 C C . PRO A 1 96 ? 15.789 -6.113 -27.793 1.00 92.12 96 PRO A C 1
ATOM 746 O O . PRO A 1 96 ? 16.502 -6.404 -26.829 1.00 92.12 96 PRO A O 1
ATOM 749 N N . LEU A 1 97 ? 16.208 -5.340 -28.791 1.00 91.31 97 LEU A N 1
ATOM 750 C CA . LEU A 1 97 ? 17.504 -4.673 -28.780 1.00 91.31 97 LEU A CA 1
ATOM 751 C C . LEU A 1 97 ? 17.492 -3.447 -27.843 1.00 91.31 97 LEU A C 1
ATOM 753 O O . LEU A 1 97 ? 16.422 -2.880 -27.585 1.00 91.31 97 LEU A O 1
ATOM 757 N N . PRO A 1 98 ? 18.655 -2.991 -27.343 1.00 88.38 98 PRO A N 1
ATOM 758 C CA . PRO A 1 98 ? 18.744 -1.800 -26.496 1.00 88.38 98 PRO A CA 1
ATOM 759 C C . PRO A 1 98 ? 18.103 -0.555 -27.124 1.00 88.38 98 PRO A C 1
ATOM 761 O O . PRO A 1 98 ? 17.412 0.199 -26.440 1.00 88.38 98 PRO A O 1
ATOM 764 N N . GLU A 1 99 ? 18.232 -0.378 -28.440 1.00 91.62 99 GLU A N 1
ATOM 765 C CA . GLU A 1 99 ? 17.635 0.737 -29.180 1.00 91.62 99 GLU A CA 1
ATOM 766 C C . GLU A 1 99 ? 16.103 0.725 -29.088 1.00 91.62 99 GLU A C 1
ATOM 768 O O . GLU A 1 99 ? 15.471 1.779 -28.998 1.00 91.62 99 GLU A O 1
ATOM 773 N N . HIS A 1 100 ? 15.487 -0.462 -29.047 1.00 92.75 100 HIS A N 1
ATOM 774 C CA . HIS A 1 100 ? 14.049 -0.585 -28.827 1.00 92.75 100 HIS A CA 1
ATOM 775 C C . HIS A 1 100 ? 13.657 -0.121 -27.417 1.00 92.75 100 HIS A C 1
ATOM 777 O O . HIS A 1 100 ? 12.660 0.585 -27.257 1.00 92.75 100 HIS A O 1
ATOM 783 N N . LEU A 1 101 ? 14.441 -0.451 -26.389 1.00 90.88 101 LEU A N 1
ATOM 784 C CA . LEU A 1 101 ? 14.161 -0.022 -25.014 1.00 90.88 101 LEU A CA 1
ATOM 785 C C . LEU A 1 101 ? 14.233 1.506 -24.856 1.00 90.88 101 LEU A C 1
ATOM 787 O O . LEU A 1 101 ? 13.472 2.087 -24.075 1.00 90.88 101 LEU A O 1
ATOM 791 N N . GLU A 1 102 ? 15.068 2.175 -25.651 1.00 90.62 102 GLU A N 1
ATOM 792 C CA . GLU A 1 102 ? 15.131 3.638 -25.704 1.00 90.62 102 GLU A CA 1
ATOM 793 C C . GLU A 1 102 ? 13.890 4.275 -26.341 1.00 90.62 102 GLU A C 1
ATOM 795 O O . GLU A 1 102 ? 13.492 5.374 -25.944 1.00 90.62 102 GLU A O 1
ATOM 800 N N . THR A 1 103 ? 13.169 3.571 -27.223 1.00 90.75 103 THR A N 1
ATOM 801 C CA . THR A 1 103 ? 11.847 4.042 -27.692 1.00 90.75 103 THR A CA 1
ATOM 802 C C . THR A 1 103 ? 10.837 4.139 -26.546 1.00 90.75 103 THR A C 1
ATOM 804 O O . THR A 1 103 ? 9.985 5.031 -26.526 1.00 90.75 103 THR A O 1
ATOM 807 N N . HIS A 1 104 ? 10.996 3.280 -25.535 1.00 90.81 104 HIS A N 1
ATOM 808 C CA . HIS A 1 104 ? 10.265 3.339 -24.275 1.00 90.81 104 HIS A CA 1
ATOM 809 C C . HIS A 1 104 ? 10.926 4.256 -23.244 1.00 90.81 104 HIS A C 1
ATOM 811 O O . HIS A 1 104 ? 10.395 4.394 -22.148 1.00 90.81 104 HIS A O 1
ATOM 817 N N . ARG A 1 105 ? 12.052 4.907 -23.558 1.00 87.94 105 ARG A N 1
ATOM 818 C CA . ARG A 1 105 ? 12.820 5.767 -22.641 1.00 87.94 105 ARG A CA 1
ATOM 819 C C . ARG A 1 105 ? 13.240 5.044 -21.360 1.00 87.94 105 ARG A C 1
ATOM 821 O O . ARG A 1 105 ? 13.272 5.655 -20.285 1.00 87.94 105 ARG A O 1
ATOM 828 N N . HIS A 1 106 ? 13.530 3.746 -21.469 1.00 88.00 106 HIS A N 1
ATOM 829 C CA . HIS A 1 106 ? 13.867 2.897 -20.329 1.00 88.00 106 HIS A CA 1
ATOM 830 C C . HIS A 1 106 ? 15.071 3.437 -19.545 1.00 88.00 106 HIS A C 1
ATOM 832 O O . HIS A 1 106 ? 14.962 3.579 -18.326 1.00 88.00 106 HIS A O 1
ATOM 838 N N . GLY A 1 107 ? 16.150 3.854 -20.224 1.00 82.56 107 GLY A N 1
ATOM 839 C CA . GLY A 1 107 ? 17.354 4.383 -19.572 1.00 82.56 107 GLY A CA 1
ATOM 840 C C . GLY A 1 107 ? 17.102 5.603 -18.673 1.00 82.56 107 GLY A C 1
ATOM 841 O O . GLY A 1 107 ? 17.756 5.774 -17.649 1.00 82.56 107 GLY A O 1
ATOM 842 N N . SER A 1 108 ? 16.086 6.414 -18.984 1.00 79.31 108 SER A N 1
ATOM 843 C CA . SER A 1 108 ? 15.700 7.584 -18.174 1.00 79.31 108 SER A CA 1
ATOM 844 C C . SER A 1 108 ? 14.729 7.270 -17.023 1.00 79.31 108 SER A C 1
ATOM 846 O O . SER A 1 108 ? 14.449 8.127 -16.183 1.00 79.31 108 SER A O 1
ATOM 848 N N . CYS A 1 109 ? 14.181 6.052 -16.975 1.00 81.56 109 CYS A N 1
ATOM 849 C CA . CYS A 1 109 ? 13.144 5.659 -16.021 1.00 81.56 109 CYS A CA 1
ATOM 850 C C . CYS A 1 109 ? 13.700 5.182 -14.672 1.00 81.56 109 CYS A C 1
ATOM 852 O O . CYS A 1 109 ? 12.996 5.245 -13.660 1.00 81.56 109 CYS A O 1
ATOM 854 N N . GLN A 1 110 ? 14.957 4.735 -14.645 1.00 61.19 110 GLN A N 1
ATOM 855 C CA . GLN A 1 110 ? 15.574 4.012 -13.527 1.00 61.19 110 GLN A CA 1
ATOM 856 C C . GLN A 1 110 ? 15.561 4.771 -12.180 1.00 61.19 110 GLN A C 1
ATOM 858 O O . GLN A 1 110 ? 15.729 4.165 -11.128 1.00 61.19 110 GLN A O 1
ATOM 863 N N . ALA A 1 111 ? 15.312 6.085 -12.186 1.00 53.34 111 ALA A N 1
ATOM 864 C CA . ALA A 1 111 ? 15.340 6.941 -10.999 1.00 53.34 111 ALA A CA 1
ATOM 865 C C . ALA A 1 111 ? 13.971 7.203 -10.333 1.00 53.34 111 ALA A C 1
ATOM 867 O O . ALA A 1 111 ? 13.891 7.980 -9.378 1.00 53.34 111 ALA A O 1
ATOM 868 N N . ARG A 1 112 ? 12.865 6.622 -10.816 1.00 63.03 112 ARG A N 1
ATOM 869 C CA . ARG A 1 112 ? 11.528 6.908 -10.260 1.00 63.03 112 ARG A CA 1
ATOM 870 C C . ARG A 1 112 ? 11.151 5.816 -9.266 1.00 63.03 112 ARG A C 1
ATOM 872 O O . ARG A 1 112 ? 10.787 4.721 -9.668 1.00 63.03 112 ARG A O 1
ATOM 879 N N . GLY A 1 113 ? 11.306 6.135 -7.982 1.00 70.38 113 GLY A N 1
ATOM 880 C CA . GLY A 1 113 ? 11.116 5.223 -6.853 1.00 70.38 113 GLY A CA 1
ATOM 881 C C . GLY A 1 113 ? 9.736 4.556 -6.746 1.00 70.38 113 GLY A C 1
ATOM 882 O O . GLY A 1 113 ? 8.904 4.597 -7.645 1.00 70.38 113 GLY A O 1
ATOM 883 N N . VAL A 1 114 ? 9.494 3.914 -5.606 1.00 81.56 114 VAL A N 1
ATOM 884 C CA . VAL A 1 114 ? 8.326 3.053 -5.379 1.00 81.56 114 VAL A CA 1
ATOM 885 C C . VAL A 1 114 ? 7.004 3.834 -5.457 1.00 81.56 114 VAL A C 1
ATOM 887 O O . VAL A 1 114 ? 6.753 4.766 -4.691 1.00 81.56 114 VAL A O 1
ATOM 890 N N . PHE A 1 115 ? 6.108 3.425 -6.358 1.00 85.31 115 PHE A N 1
ATOM 891 C CA . PHE A 1 115 ? 4.741 3.933 -6.440 1.00 85.31 115 PHE A CA 1
ATOM 892 C C . PHE A 1 115 ? 3.860 3.215 -5.415 1.00 85.31 115 PHE A C 1
ATOM 894 O O . PHE A 1 115 ? 3.725 2.000 -5.441 1.00 85.31 115 PHE A O 1
ATOM 901 N N . THR A 1 116 ? 3.171 3.953 -4.545 1.00 79.06 116 THR A N 1
ATOM 902 C CA . THR A 1 116 ? 2.303 3.324 -3.518 1.00 79.06 116 THR A CA 1
ATOM 903 C C . THR A 1 116 ? 1.013 2.689 -4.054 1.00 79.06 116 THR A C 1
ATOM 905 O O . THR A 1 116 ? 0.265 2.066 -3.302 1.00 79.06 116 THR A O 1
ATOM 908 N N . ARG A 1 117 ? 0.684 2.878 -5.339 1.00 82.62 117 ARG A N 1
ATOM 909 C CA . ARG A 1 117 ? -0.554 2.364 -5.940 1.00 82.62 117 ARG A CA 1
ATOM 910 C C . ARG A 1 117 ? -0.376 1.993 -7.415 1.00 82.62 117 ARG A C 1
ATOM 912 O O . ARG A 1 117 ? 0.361 2.662 -8.142 1.00 82.62 117 ARG A O 1
ATOM 919 N N . LYS A 1 118 ? -1.135 0.979 -7.858 1.00 88.56 118 LYS A N 1
ATOM 920 C CA . LYS A 1 118 ? -1.132 0.458 -9.239 1.00 88.56 118 LYS A CA 1
ATOM 921 C C . LYS A 1 118 ? -1.504 1.526 -10.266 1.00 88.56 118 LYS A C 1
ATOM 923 O O . LYS A 1 118 ? -0.874 1.620 -11.308 1.00 88.56 118 LYS A O 1
ATOM 928 N N . ASP A 1 119 ? -2.506 2.352 -9.983 1.00 90.06 119 ASP A N 1
ATOM 929 C CA . ASP A 1 119 ? -2.962 3.414 -10.886 1.00 90.06 119 ASP A CA 1
ATOM 930 C C . ASP A 1 119 ? -1.881 4.465 -11.156 1.00 90.06 119 ASP A C 1
ATOM 932 O O . ASP A 1 119 ? -1.741 4.915 -12.291 1.00 90.06 119 ASP A O 1
ATOM 936 N N . HIS A 1 120 ? -1.070 4.804 -10.152 1.00 90.00 120 HIS A N 1
ATOM 937 C CA . HIS A 1 120 ? 0.052 5.725 -10.331 1.00 90.00 120 HIS A CA 1
ATOM 938 C C . HIS A 1 120 ? 1.145 5.118 -11.221 1.00 90.00 120 HIS A C 1
ATOM 940 O O . HIS A 1 120 ? 1.677 5.819 -12.083 1.00 90.00 120 HIS A O 1
ATOM 946 N N . LEU A 1 121 ? 1.428 3.817 -11.076 1.00 91.81 121 LEU A N 1
ATOM 947 C CA . LEU A 1 121 ? 2.323 3.094 -11.985 1.00 91.81 121 LEU A CA 1
ATOM 948 C C . LEU A 1 121 ? 1.763 3.079 -13.417 1.00 91.81 121 LEU A C 1
ATOM 950 O O . LEU A 1 121 ? 2.480 3.390 -14.365 1.00 91.81 121 LEU A O 1
ATOM 954 N N . LEU A 1 122 ? 0.478 2.758 -13.592 1.00 92.50 122 LEU A N 1
ATOM 955 C CA . LEU A 1 122 ? -0.148 2.724 -14.917 1.00 92.50 122 LEU A CA 1
ATOM 956 C C . LEU A 1 122 ? -0.131 4.106 -15.582 1.00 92.50 122 LEU A C 1
ATOM 958 O O . LEU A 1 122 ? 0.143 4.218 -16.775 1.00 92.50 122 LEU A O 1
ATOM 962 N N . GLN A 1 123 ? -0.378 5.169 -14.815 1.00 93.12 123 GLN A N 1
ATOM 963 C CA . GLN A 1 123 ? -0.286 6.534 -15.323 1.00 93.12 123 GLN A CA 1
ATOM 964 C C . GLN A 1 123 ? 1.150 6.898 -15.710 1.00 93.12 123 GLN A C 1
ATOM 966 O O . GLN A 1 123 ? 1.372 7.496 -16.763 1.00 93.12 123 GLN A O 1
ATOM 971 N N . HIS A 1 124 ? 2.130 6.508 -14.895 1.00 92.31 124 HIS A N 1
ATOM 972 C CA . HIS A 1 124 ? 3.543 6.668 -15.218 1.00 92.31 124 HIS A CA 1
ATOM 973 C C . HIS A 1 124 ? 3.898 5.976 -16.543 1.00 92.31 124 HIS A C 1
ATOM 975 O O . HIS A 1 124 ? 4.506 6.599 -17.410 1.00 92.31 124 HIS A O 1
ATOM 981 N N . LEU A 1 125 ? 3.447 4.740 -16.745 1.00 92.75 125 LEU A N 1
ATOM 982 C CA . LEU A 1 125 ? 3.676 3.976 -17.971 1.00 92.75 125 LEU A CA 1
ATOM 983 C C . LEU A 1 125 ? 3.074 4.641 -19.218 1.00 92.75 125 LEU A C 1
ATOM 985 O O . LEU A 1 125 ? 3.715 4.687 -20.267 1.00 92.75 125 LEU A O 1
ATOM 989 N N . ARG A 1 126 ? 1.883 5.235 -19.111 1.00 92.81 126 ARG A N 1
ATOM 990 C CA . ARG A 1 126 ? 1.277 5.979 -20.229 1.00 92.81 126 ARG A CA 1
ATOM 991 C C . ARG A 1 126 ? 2.053 7.238 -20.588 1.00 92.81 126 ARG A C 1
ATOM 993 O O . ARG A 1 126 ? 2.229 7.538 -21.760 1.00 92.81 126 ARG A O 1
ATOM 1000 N N . VAL A 1 127 ? 2.497 7.997 -19.589 1.00 91.38 127 VAL A N 1
ATOM 1001 C CA . VAL A 1 127 ? 3.095 9.321 -19.819 1.00 91.38 127 VAL A CA 1
ATOM 1002 C C . VAL A 1 127 ? 4.580 9.220 -20.158 1.00 91.38 127 VAL A C 1
ATOM 1004 O O . VAL A 1 127 ? 5.055 9.882 -21.079 1.00 91.38 127 VAL A O 1
ATOM 1007 N N . VAL A 1 128 ? 5.321 8.402 -19.412 1.00 90.12 128 VAL A N 1
ATOM 1008 C CA . VAL A 1 128 ? 6.779 8.294 -19.535 1.00 90.12 128 VAL A CA 1
ATOM 1009 C C . VAL A 1 128 ? 7.148 7.330 -20.653 1.00 90.12 128 VAL A C 1
ATOM 1011 O O . VAL A 1 128 ? 7.890 7.717 -21.553 1.00 90.12 128 VAL A O 1
ATOM 1014 N N . HIS A 1 129 ? 6.568 6.127 -20.635 1.00 92.00 129 HIS A N 1
ATOM 1015 C CA . HIS A 1 129 ? 6.866 5.066 -21.602 1.00 92.00 129 HIS A CA 1
ATOM 1016 C C . HIS A 1 129 ? 5.971 5.094 -22.847 1.00 92.00 129 HIS A C 1
ATOM 1018 O O . HIS A 1 129 ? 6.174 4.291 -23.757 1.00 92.00 129 HIS A O 1
ATOM 1024 N N . ARG A 1 130 ? 5.001 6.023 -22.903 1.00 91.19 130 ARG A N 1
ATOM 1025 C CA . ARG A 1 130 ? 4.088 6.234 -24.043 1.00 91.19 130 ARG A CA 1
ATOM 1026 C C . ARG A 1 130 ? 3.343 4.965 -24.462 1.00 91.19 130 ARG A C 1
ATOM 1028 O O . ARG A 1 130 ? 3.106 4.731 -25.644 1.00 91.19 130 ARG A O 1
ATOM 1035 N N . LEU A 1 131 ? 2.968 4.147 -23.481 1.00 90.50 131 LEU A N 1
ATOM 1036 C CA . LEU A 1 131 ? 2.257 2.898 -23.727 1.00 90.50 131 LEU A CA 1
ATOM 1037 C C . LEU A 1 131 ? 0.770 3.153 -23.955 1.00 90.50 131 LEU A C 1
ATOM 1039 O O . LEU A 1 131 ? 0.094 3.748 -23.114 1.00 90.50 131 LEU A O 1
ATOM 1043 N N . TYR A 1 132 ? 0.271 2.668 -25.090 1.00 85.81 132 TYR A N 1
ATOM 1044 C CA . TYR A 1 132 ? -1.160 2.618 -25.387 1.00 85.81 132 TYR A CA 1
ATOM 1045 C C . TYR A 1 132 ? -1.797 1.349 -24.806 1.00 85.81 132 TYR A C 1
ATOM 1047 O O . TYR A 1 132 ? -2.828 1.408 -24.136 1.00 85.81 132 TYR A O 1
ATOM 1055 N N . THR A 1 133 ? -1.127 0.210 -24.992 1.00 87.88 133 THR A N 1
ATOM 1056 C CA . THR A 1 133 ? -1.507 -1.080 -24.410 1.00 87.88 133 THR A CA 1
ATOM 1057 C C . THR A 1 133 ? -0.718 -1.307 -23.125 1.00 87.88 133 THR A C 1
ATOM 1059 O O . THR A 1 133 ? 0.508 -1.222 -23.126 1.00 87.88 133 THR A O 1
ATOM 1062 N N . MET A 1 134 ? -1.416 -1.579 -22.020 1.00 88.81 134 MET A N 1
ATOM 1063 C CA . MET A 1 134 ? -0.775 -1.784 -20.720 1.00 88.81 134 MET A CA 1
ATOM 1064 C C . MET A 1 134 ? -0.246 -3.220 -20.584 1.00 88.81 134 MET A C 1
ATOM 1066 O O . MET A 1 134 ? -1.011 -4.152 -20.839 1.00 88.81 134 MET A O 1
ATOM 1070 N N . PRO A 1 135 ? 1.007 -3.420 -20.132 1.00 86.81 135 PRO A N 1
ATOM 1071 C CA . PRO A 1 135 ? 1.513 -4.749 -19.811 1.00 86.81 135 PRO A CA 1
ATOM 1072 C C . PRO A 1 135 ? 0.831 -5.321 -18.558 1.00 86.81 135 PRO A C 1
ATOM 1074 O O . PRO A 1 135 ? 0.172 -4.608 -17.792 1.00 86.81 135 PRO A O 1
ATOM 1077 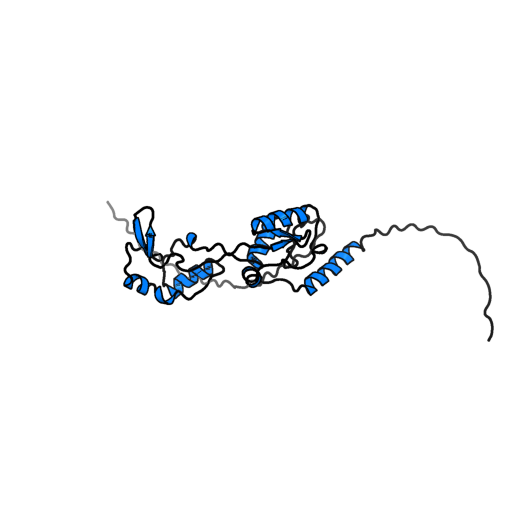N N . ILE A 1 136 ? 1.016 -6.622 -18.323 1.00 86.75 136 ILE A N 1
ATOM 1078 C CA . ILE A 1 136 ? 0.565 -7.282 -17.092 1.00 86.75 136 ILE A CA 1
ATOM 1079 C C . ILE A 1 136 ? 1.514 -6.875 -15.962 1.00 86.75 136 ILE A C 1
ATOM 1081 O O . ILE A 1 136 ? 2.570 -7.468 -15.766 1.00 86.75 136 ILE A O 1
ATOM 1085 N N . VAL A 1 137 ? 1.140 -5.830 -15.225 1.00 89.50 137 VAL A N 1
ATOM 1086 C CA . VAL A 1 137 ? 1.986 -5.257 -14.165 1.00 89.50 137 VAL A CA 1
ATOM 1087 C C . VAL A 1 137 ? 1.778 -5.896 -12.796 1.00 89.50 137 VAL A C 1
ATOM 1089 O O . VAL A 1 137 ? 2.427 -5.478 -11.849 1.00 89.50 137 VAL A O 1
ATOM 1092 N N . ASP A 1 138 ? 0.872 -6.865 -12.635 1.00 87.25 138 ASP A N 1
ATOM 1093 C CA . ASP A 1 138 ? 0.579 -7.466 -11.322 1.00 87.25 138 ASP A CA 1
ATOM 1094 C C . ASP A 1 138 ? 1.820 -8.094 -10.671 1.00 87.25 138 ASP A C 1
ATOM 1096 O O . ASP A 1 138 ? 2.002 -7.976 -9.462 1.00 87.25 138 ASP A O 1
ATOM 1100 N N . ASN A 1 139 ? 2.735 -8.628 -11.485 1.00 86.31 139 ASN A N 1
ATOM 1101 C CA . ASN A 1 139 ? 4.028 -9.142 -11.031 1.00 86.31 139 ASN A CA 1
ATOM 1102 C C . ASN A 1 139 ? 5.094 -8.048 -10.821 1.00 86.31 139 ASN A C 1
ATOM 1104 O O . ASN A 1 139 ? 6.258 -8.357 -10.597 1.00 86.31 139 ASN A O 1
ATOM 1108 N N . TRP A 1 140 ? 4.728 -6.768 -10.952 1.00 90.25 140 TRP A N 1
ATOM 1109 C CA . TRP A 1 140 ? 5.596 -5.618 -10.662 1.00 90.25 140 TRP A CA 1
ATOM 1110 C C . TRP A 1 140 ? 5.315 -4.991 -9.296 1.00 90.25 140 TRP A C 1
ATOM 1112 O O . TRP A 1 140 ? 5.904 -3.969 -8.922 1.00 90.25 140 TRP A O 1
ATOM 1122 N N . LYS A 1 141 ? 4.381 -5.589 -8.556 1.00 88.81 141 LYS A N 1
ATOM 1123 C CA . LYS A 1 141 ? 4.180 -5.290 -7.152 1.00 88.81 141 LYS A CA 1
ATOM 1124 C C . LYS A 1 141 ? 5.399 -5.791 -6.381 1.00 88.81 141 LYS A C 1
ATOM 1126 O O . LYS A 1 141 ? 5.774 -6.952 -6.504 1.00 88.81 141 LYS A O 1
ATOM 1131 N N . ILE A 1 142 ? 6.006 -4.912 -5.597 1.00 83.06 142 ILE A N 1
ATOM 1132 C CA . ILE A 1 142 ? 7.060 -5.294 -4.667 1.00 83.06 142 ILE A CA 1
ATOM 1133 C C . ILE A 1 142 ? 6.414 -5.447 -3.299 1.00 83.06 142 ILE A C 1
ATOM 1135 O O . ILE A 1 142 ? 5.760 -4.523 -2.799 1.00 83.06 142 ILE A O 1
ATOM 1139 N N . ASP A 1 143 ? 6.600 -6.622 -2.708 1.00 67.81 143 ASP A N 1
ATOM 1140 C CA . ASP A 1 143 ? 6.290 -6.839 -1.306 1.00 67.81 143 ASP A CA 1
ATOM 1141 C C . ASP A 1 143 ? 7.283 -6.020 -0.486 1.00 67.81 143 ASP A C 1
ATOM 1143 O O . ASP A 1 143 ? 8.487 -6.279 -0.466 1.00 67.81 143 ASP A O 1
ATOM 1147 N N . CYS A 1 144 ? 6.785 -4.952 0.129 1.00 63.88 144 CYS A N 1
ATOM 1148 C CA . CYS A 1 144 ? 7.627 -4.125 0.972 1.00 63.88 144 CYS A CA 1
ATOM 1149 C C . CYS A 1 144 ? 8.038 -4.864 2.240 1.00 63.88 144 CYS A C 1
ATOM 1151 O O . CYS A 1 144 ? 7.411 -5.841 2.654 1.00 63.88 144 CYS A O 1
ATOM 1153 N N . ALA A 1 145 ? 9.112 -4.344 2.839 1.00 66.81 145 ALA A N 1
ATOM 1154 C CA . ALA A 1 145 ? 9.739 -4.853 4.047 1.00 66.81 145 ALA A CA 1
ATOM 1155 C C . ALA A 1 145 ? 8.712 -5.334 5.093 1.00 66.81 145 ALA A C 1
ATOM 1157 O O . ALA A 1 145 ? 7.662 -4.700 5.259 1.00 66.81 145 ALA A O 1
ATOM 1158 N N . PRO A 1 146 ? 9.019 -6.426 5.819 1.00 77.38 146 PRO A N 1
ATOM 1159 C CA . PRO A 1 146 ? 8.115 -6.994 6.810 1.00 77.38 146 PRO A CA 1
ATOM 1160 C C . PRO A 1 146 ? 7.620 -5.915 7.777 1.00 77.38 146 PRO A C 1
ATOM 1162 O O . PRO A 1 146 ? 8.402 -5.139 8.332 1.00 77.38 146 PRO A O 1
ATOM 1165 N N . VAL A 1 147 ? 6.299 -5.856 7.965 1.00 85.25 147 VAL A N 1
ATOM 1166 C CA . VAL A 1 147 ? 5.655 -4.894 8.866 1.00 85.25 147 VAL A CA 1
ATOM 1167 C C . VAL A 1 147 ? 5.821 -5.376 10.301 1.00 85.25 147 VAL A C 1
ATOM 1169 O O . VAL A 1 147 ? 4.903 -5.936 10.900 1.00 85.25 147 VAL A O 1
ATOM 1172 N N . ILE A 1 148 ? 7.015 -5.154 10.848 1.00 90.19 148 ILE A N 1
ATOM 1173 C CA . ILE A 1 148 ? 7.309 -5.430 12.251 1.00 90.19 148 ILE A CA 1
ATOM 1174 C C . ILE A 1 148 ? 6.633 -4.354 13.104 1.00 90.19 148 ILE A C 1
ATOM 1176 O O . ILE A 1 148 ? 6.849 -3.159 12.895 1.00 90.19 148 ILE A O 1
ATOM 1180 N N . SER A 1 149 ? 5.792 -4.769 14.052 1.00 92.81 149 SER A N 1
ATOM 1181 C CA . SER A 1 149 ? 5.098 -3.856 14.962 1.00 92.81 149 SER A CA 1
ATOM 1182 C C . SER A 1 149 ? 4.850 -4.457 16.339 1.00 92.81 149 SER A C 1
ATOM 1184 O O . SER A 1 149 ? 4.645 -5.662 16.475 1.00 92.81 149 SER A O 1
ATOM 1186 N N . ARG A 1 150 ? 4.826 -3.602 17.361 1.00 95.19 150 ARG A N 1
ATOM 1187 C CA . ARG A 1 150 ? 4.474 -3.948 18.739 1.00 95.19 150 ARG A CA 1
ATOM 1188 C C . ARG A 1 150 ? 2.974 -3.757 18.979 1.00 95.19 150 ARG A C 1
ATOM 1190 O O . ARG A 1 150 ? 2.371 -2.775 18.539 1.00 95.19 150 ARG A O 1
ATOM 1197 N N . CYS A 1 151 ? 2.364 -4.691 19.699 1.00 96.25 151 CYS A N 1
ATOM 1198 C CA . CYS A 1 151 ? 1.001 -4.573 20.205 1.00 96.25 151 CYS A CA 1
ATOM 1199 C C . CYS A 1 151 ? 0.957 -3.669 21.448 1.00 96.25 151 CYS A C 1
ATOM 1201 O O . CYS A 1 151 ? 1.648 -3.938 22.423 1.00 96.25 151 CYS A O 1
ATOM 1203 N N . GLY A 1 152 ? 0.105 -2.644 21.466 1.00 93.44 152 GLY A N 1
ATOM 1204 C CA . GLY A 1 152 ? -0.064 -1.778 22.638 1.00 93.44 152 GLY A CA 1
ATOM 1205 C C . GLY A 1 152 ? -0.954 -2.346 23.744 1.00 93.44 152 GLY A C 1
ATOM 1206 O O . GLY A 1 152 ? -1.074 -1.707 24.779 1.00 93.44 152 GLY A O 1
ATOM 1207 N N . PHE A 1 153 ? -1.569 -3.519 23.552 1.00 95.00 153 PHE A N 1
ATOM 1208 C CA . PHE A 1 153 ? -2.365 -4.191 24.593 1.00 95.00 153 PHE A CA 1
ATOM 1209 C C . PHE A 1 153 ? -1.559 -5.190 25.426 1.00 95.00 153 PHE A C 1
ATOM 1211 O O . PHE A 1 153 ? -1.873 -5.414 26.588 1.00 95.00 153 PHE A O 1
ATOM 1218 N N . CYS A 1 154 ? -0.564 -5.848 24.824 1.00 96.00 154 CYS A N 1
ATOM 1219 C CA . CYS A 1 154 ? 0.201 -6.910 25.486 1.00 96.00 154 CYS A CA 1
ATOM 1220 C C . CYS A 1 154 ? 1.701 -6.891 25.156 1.00 96.00 154 CYS A C 1
ATOM 1222 O O . CYS A 1 154 ? 2.405 -7.851 25.458 1.00 96.00 154 CYS A O 1
ATOM 1224 N N . SER A 1 155 ? 2.185 -5.850 24.474 1.00 94.88 155 SER A N 1
ATOM 1225 C CA . SER A 1 155 ? 3.591 -5.656 24.088 1.00 94.88 155 SER A CA 1
ATOM 1226 C C . SER A 1 155 ? 4.205 -6.732 23.183 1.00 94.88 155 SER A C 1
ATOM 1228 O O . SER A 1 155 ? 5.403 -6.687 22.922 1.00 94.88 155 SER A O 1
ATOM 1230 N N . ALA A 1 156 ? 3.412 -7.664 22.645 1.00 95.44 156 ALA A N 1
ATOM 1231 C CA . ALA A 1 156 ? 3.906 -8.680 21.719 1.00 95.44 156 ALA A CA 1
ATOM 1232 C C . ALA A 1 156 ? 4.355 -8.059 20.387 1.00 95.44 156 ALA A C 1
ATOM 1234 O O . ALA A 1 156 ? 3.668 -7.194 19.836 1.00 95.44 156 ALA A O 1
ATOM 1235 N N . THR A 1 157 ? 5.476 -8.538 19.852 1.00 95.75 157 THR A N 1
ATOM 1236 C CA . THR A 1 157 ? 5.974 -8.157 18.525 1.00 95.75 157 THR A CA 1
ATOM 1237 C C . THR A 1 157 ? 5.370 -9.062 17.458 1.00 95.75 157 THR A C 1
ATOM 1239 O O . THR A 1 157 ? 5.327 -10.281 17.605 1.00 95.75 157 THR A O 1
ATOM 1242 N N . MET A 1 158 ? 4.905 -8.460 16.371 1.00 94.62 158 MET A N 1
ATOM 1243 C CA . MET A 1 158 ? 4.288 -9.120 15.223 1.00 94.62 158 MET A CA 1
ATOM 1244 C C . MET A 1 158 ? 5.131 -8.767 14.001 1.00 94.62 158 MET A C 1
ATOM 1246 O O . MET A 1 158 ? 5.412 -7.588 13.798 1.00 94.62 158 MET A O 1
ATOM 1250 N N . SER A 1 159 ? 5.572 -9.758 13.226 1.00 90.88 159 SER A N 1
ATOM 1251 C CA . SER A 1 159 ? 6.526 -9.572 12.120 1.00 90.88 159 SER A CA 1
ATOM 1252 C C . SER A 1 159 ? 5.861 -9.299 10.771 1.00 90.88 159 SER A C 1
ATOM 1254 O O . SER A 1 159 ? 6.512 -8.790 9.858 1.00 90.88 159 SER A O 1
ATOM 1256 N N . THR A 1 160 ? 4.572 -9.619 10.637 1.00 90.25 160 THR A N 1
ATOM 1257 C CA . THR A 1 160 ? 3.808 -9.425 9.404 1.00 90.25 160 THR A CA 1
ATOM 1258 C C . THR A 1 160 ? 2.526 -8.629 9.638 1.00 90.25 160 THR A C 1
ATOM 1260 O O . THR A 1 160 ? 1.997 -8.533 10.751 1.00 90.25 160 THR A O 1
ATOM 1263 N N . TRP A 1 161 ? 1.988 -8.070 8.551 1.00 90.88 161 TRP A N 1
ATOM 1264 C CA . TRP A 1 161 ? 0.698 -7.383 8.579 1.00 90.88 161 TRP A CA 1
ATOM 1265 C C . TRP A 1 161 ? -0.449 -8.319 8.981 1.00 90.88 161 TRP A C 1
ATOM 1267 O O . TRP A 1 161 ? -1.321 -7.934 9.762 1.00 90.88 161 TRP A O 1
ATOM 1277 N N . ASP A 1 162 ? -0.449 -9.553 8.476 1.00 91.81 162 ASP A N 1
ATOM 1278 C CA . ASP A 1 162 ? -1.492 -10.526 8.797 1.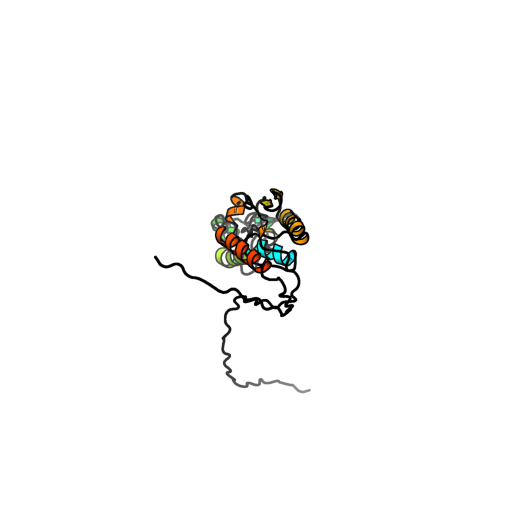00 91.81 162 ASP A CA 1
ATOM 1279 C C . ASP A 1 162 ? -1.424 -10.969 10.260 1.00 91.81 162 ASP A C 1
ATOM 1281 O O . ASP A 1 162 ? -2.469 -11.040 10.917 1.00 91.81 162 ASP A O 1
ATOM 1285 N N . ASP A 1 163 ? -0.221 -11.158 10.815 1.00 94.50 163 ASP A N 1
ATOM 1286 C CA . ASP A 1 163 ? -0.038 -11.420 12.247 1.00 94.50 163 ASP A CA 1
ATOM 1287 C C . ASP A 1 163 ? -0.588 -10.273 13.086 1.00 94.50 163 ASP A C 1
ATOM 1289 O O . ASP A 1 163 ? -1.371 -10.509 14.010 1.00 94.50 163 ASP A O 1
ATOM 1293 N N . ARG A 1 164 ? -0.273 -9.024 12.713 1.00 94.69 164 ARG A N 1
ATOM 1294 C CA . ARG A 1 164 ? -0.827 -7.826 13.358 1.00 94.69 164 ARG A CA 1
ATOM 1295 C C . ARG A 1 164 ? -2.348 -7.844 13.361 1.00 94.69 164 ARG A C 1
ATOM 1297 O O . ARG A 1 164 ? -2.983 -7.697 14.407 1.00 94.69 164 ARG A O 1
ATOM 1304 N N . VAL A 1 165 ? -2.948 -8.034 12.193 1.00 95.44 165 VAL A N 1
ATOM 1305 C CA . VAL A 1 165 ? -4.400 -8.011 12.017 1.00 95.44 165 VAL A CA 1
ATOM 1306 C C . VAL A 1 165 ? -5.078 -9.135 12.805 1.00 95.44 165 VAL A C 1
ATOM 1308 O O . VAL A 1 165 ? -6.108 -8.909 13.443 1.00 95.44 165 VAL A O 1
ATOM 1311 N N . ASN A 1 166 ? -4.523 -10.345 12.787 1.00 96.94 166 ASN A N 1
ATOM 1312 C CA . ASN A 1 166 ? -5.054 -11.488 13.529 1.00 96.94 166 ASN A CA 1
ATOM 1313 C C . ASN A 1 166 ? -4.955 -11.283 15.042 1.00 96.94 166 ASN A C 1
ATOM 1315 O O . ASN A 1 166 ? -5.941 -11.492 15.757 1.00 96.94 166 ASN A O 1
ATOM 1319 N N . HIS A 1 167 ? -3.792 -10.838 15.510 1.00 97.50 167 HIS A N 1
ATOM 1320 C CA . HIS A 1 167 ? -3.500 -10.622 16.918 1.00 97.50 167 HIS A CA 1
ATOM 1321 C C . HIS A 1 167 ? -4.392 -9.531 17.524 1.00 97.50 167 HIS A C 1
ATOM 1323 O O . HIS A 1 167 ? -5.093 -9.775 18.508 1.00 97.50 167 HIS A O 1
ATOM 1329 N N . LEU A 1 168 ? -4.450 -8.348 16.908 1.00 97.00 168 LEU A N 1
ATOM 1330 C CA . LEU A 1 168 ? -5.277 -7.239 17.394 1.00 97.00 168 LEU A CA 1
ATOM 1331 C C . LEU A 1 168 ? -6.774 -7.555 17.318 1.00 97.00 168 LEU A C 1
ATOM 1333 O O . LEU A 1 168 ? -7.533 -7.214 18.224 1.00 97.00 168 LEU A O 1
ATOM 1337 N N . ALA A 1 169 ? -7.211 -8.284 16.286 1.00 97.06 169 ALA A N 1
ATOM 1338 C CA . ALA A 1 169 ? -8.598 -8.724 16.195 1.00 97.06 169 ALA A CA 1
ATOM 1339 C C . ALA A 1 169 ? -9.010 -9.631 17.366 1.00 97.06 169 ALA A C 1
ATOM 1341 O O . ALA A 1 169 ? -10.186 -9.646 17.725 1.00 97.06 169 ALA A O 1
ATOM 1342 N N . ARG A 1 170 ? -8.087 -10.394 17.968 1.00 97.50 170 ARG A N 1
ATOM 1343 C CA . ARG A 1 170 ? -8.366 -11.174 19.184 1.00 97.50 170 ARG A CA 1
ATOM 1344 C C . ARG A 1 170 ? -8.624 -10.258 20.382 1.00 97.50 170 ARG A C 1
ATOM 1346 O O . ARG A 1 170 ? -9.618 -10.455 21.068 1.00 97.50 170 ARG A O 1
ATOM 1353 N N . HIS A 1 171 ? -7.809 -9.222 20.571 1.00 97.56 171 HIS A N 1
ATOM 1354 C CA . HIS A 1 171 ? -8.023 -8.224 21.624 1.00 97.56 171 HIS A CA 1
ATOM 1355 C C . HIS A 1 171 ? -9.376 -7.517 21.487 1.00 97.56 171 HIS A C 1
ATOM 1357 O O . HIS A 1 171 ? -10.162 -7.505 22.432 1.00 97.56 171 HIS A O 1
ATOM 1363 N N . PHE A 1 172 ? -9.712 -7.022 20.292 1.00 95.88 172 PHE A N 1
ATOM 1364 C CA . PHE A 1 172 ? -11.002 -6.360 20.065 1.00 95.88 172 PHE A CA 1
ATOM 1365 C C . PHE A 1 172 ? -12.204 -7.284 20.301 1.00 95.88 172 PHE A C 1
ATOM 1367 O O . PHE A 1 172 ? -13.211 -6.859 20.865 1.00 95.88 172 PHE A O 1
ATOM 1374 N N . ARG A 1 173 ? -12.114 -8.563 19.910 1.00 95.31 173 ARG A N 1
ATOM 1375 C CA . ARG A 1 173 ? -13.176 -9.547 20.195 1.00 95.31 173 ARG A CA 1
ATOM 1376 C C . ARG A 1 173 ? -13.327 -9.833 21.688 1.00 95.31 173 ARG A C 1
ATOM 1378 O O . ARG A 1 173 ? -14.447 -10.059 22.131 1.00 95.31 173 ARG A O 1
ATOM 1385 N N . ASN A 1 174 ? -12.236 -9.755 22.443 1.00 94.94 174 ASN A N 1
ATOM 1386 C CA . ASN A 1 174 ? -12.228 -9.915 23.896 1.00 94.94 174 ASN A CA 1
ATOM 1387 C C . ASN A 1 174 ? -12.627 -8.629 24.645 1.00 94.94 174 ASN A C 1
ATOM 1389 O O . ASN A 1 174 ? -12.577 -8.594 25.869 1.00 94.94 174 ASN A O 1
ATOM 1393 N N . GLY A 1 175 ? -13.036 -7.578 23.927 1.00 93.06 175 GLY A N 1
ATOM 1394 C CA . GLY A 1 175 ? -13.522 -6.333 24.516 1.00 93.06 175 GLY A CA 1
ATOM 1395 C C . GLY A 1 175 ? -12.444 -5.289 24.792 1.00 93.06 175 GLY A C 1
ATOM 1396 O O . GLY A 1 175 ? -12.776 -4.239 25.338 1.00 93.06 175 GLY A O 1
ATOM 1397 N N . SER A 1 176 ? -11.187 -5.524 24.395 1.00 93.06 176 SER A N 1
ATOM 1398 C CA . SER A 1 176 ? -10.160 -4.488 24.494 1.00 93.06 176 SER A CA 1
ATOM 1399 C C . SER A 1 176 ? -10.518 -3.287 23.623 1.00 93.06 176 SER A C 1
ATOM 1401 O O . SER A 1 176 ? -11.042 -3.432 22.517 1.00 93.06 176 SER A O 1
ATOM 1403 N N . THR A 1 177 ? -10.223 -2.087 24.113 1.00 93.19 177 THR A N 1
ATOM 1404 C CA . THR A 1 177 ? -10.502 -0.826 23.408 1.00 93.19 177 THR A CA 1
ATOM 1405 C C . THR A 1 177 ? -9.241 0.015 23.318 1.00 93.19 177 THR A C 1
ATOM 1407 O O . THR A 1 177 ? -8.331 -0.165 24.122 1.00 93.19 177 THR A O 1
ATOM 1410 N N . MET A 1 178 ? -9.184 0.987 22.402 1.00 91.50 178 MET A N 1
ATOM 1411 C CA . MET A 1 178 ? -8.007 1.861 22.274 1.00 91.50 178 MET A CA 1
ATOM 1412 C C . MET A 1 178 ? -7.735 2.726 23.515 1.00 91.50 178 MET A C 1
ATOM 1414 O O . MET A 1 178 ? -6.679 3.346 23.588 1.00 91.50 178 MET A O 1
ATOM 1418 N N . ALA A 1 179 ? -8.635 2.746 24.507 1.00 88.00 179 ALA A N 1
ATOM 1419 C CA . ALA A 1 179 ? -8.367 3.332 25.820 1.00 88.00 179 ALA A CA 1
ATOM 1420 C C . ALA A 1 179 ? -7.308 2.548 26.618 1.00 88.00 179 ALA A C 1
ATOM 1422 O O . ALA A 1 179 ? -6.596 3.143 27.414 1.00 88.00 179 ALA A O 1
ATOM 1423 N N . GLN A 1 180 ? -7.186 1.238 26.378 1.00 90.00 180 GLN A N 1
ATOM 1424 C CA . GLN A 1 180 ? -6.199 0.346 27.002 1.00 90.00 180 GLN A CA 1
ATOM 1425 C C . GLN A 1 180 ? -4.917 0.209 26.168 1.00 90.00 180 GLN A C 1
ATOM 1427 O O . GLN A 1 180 ? -4.072 -0.625 26.471 1.00 90.00 180 GLN A O 1
ATOM 1432 N N . TRP A 1 181 ? -4.799 0.953 25.063 1.00 92.25 181 TRP A N 1
ATOM 1433 C CA . TRP A 1 181 ? -3.601 0.918 24.235 1.00 92.25 181 TRP A CA 1
ATOM 1434 C C . TRP A 1 181 ? -2.511 1.789 24.856 1.00 92.25 181 TRP A C 1
ATOM 1436 O O . TRP A 1 181 ? -2.668 3.008 24.974 1.00 92.25 181 TRP A O 1
ATOM 1446 N N . GLU A 1 182 ? -1.378 1.180 25.170 1.00 91.50 182 GLU A N 1
ATOM 1447 C CA . GLU A 1 182 ? -0.213 1.854 25.738 1.00 91.50 182 GLU A CA 1
ATOM 1448 C C . GLU A 1 182 ? 0.916 1.944 24.718 1.00 91.50 182 GLU A C 1
ATOM 1450 O O . GLU A 1 182 ? 1.039 1.071 23.864 1.00 91.50 182 GLU A O 1
ATOM 1455 N N . GLY A 1 183 ? 1.764 2.971 24.822 1.00 88.38 183 GLY A N 1
ATOM 1456 C CA . GLY A 1 183 ? 2.952 3.160 23.979 1.00 88.38 183 GLY A CA 1
ATOM 1457 C C . GLY A 1 183 ? 2.672 3.356 22.482 1.00 88.38 183 GLY A C 1
ATOM 1458 O O . GLY A 1 183 ? 1.540 3.584 22.047 1.00 88.38 183 GLY A O 1
ATOM 1459 N N . ASP A 1 184 ? 3.730 3.271 21.679 1.00 88.62 184 ASP A N 1
ATOM 1460 C CA . ASP A 1 184 ? 3.687 3.382 20.222 1.00 88.62 184 ASP A CA 1
ATOM 1461 C C . ASP A 1 184 ? 3.665 1.998 19.541 1.00 88.62 184 ASP A C 1
ATOM 1463 O O . ASP A 1 184 ? 3.687 0.943 20.187 1.00 88.62 184 ASP A O 1
ATOM 1467 N N . HIS A 1 185 ? 3.567 1.993 18.210 1.00 90.44 185 HIS A N 1
ATOM 1468 C CA . HIS A 1 185 ? 3.597 0.765 17.408 1.00 90.44 185 HIS A CA 1
ATOM 1469 C C . HIS A 1 185 ? 5.009 0.204 17.205 1.00 90.44 185 HIS A C 1
ATOM 1471 O O . HIS A 1 185 ? 5.128 -0.894 16.665 1.00 90.44 185 HIS A O 1
ATOM 1477 N N . CYS A 1 186 ? 6.053 0.948 17.590 1.00 90.50 186 CYS A N 1
ATOM 1478 C CA . CYS A 1 186 ? 7.463 0.606 17.391 1.00 90.50 186 CYS A CA 1
ATOM 1479 C C . CYS A 1 186 ? 7.792 0.177 15.945 1.00 90.50 186 CYS A C 1
ATOM 1481 O O . CYS A 1 186 ? 8.507 -0.802 15.729 1.00 90.50 186 CYS A O 1
ATOM 1483 N N . PHE A 1 187 ? 7.229 0.862 14.942 1.00 88.31 187 PHE A N 1
ATOM 1484 C CA . PHE A 1 187 ? 7.556 0.571 13.545 1.00 88.31 187 PHE A CA 1
ATOM 1485 C C . PHE A 1 187 ? 9.024 0.897 13.264 1.00 88.31 187 PHE A C 1
ATOM 1487 O O . PHE A 1 187 ? 9.522 1.952 13.659 1.00 88.31 187 PHE A O 1
ATOM 1494 N N . VAL A 1 188 ? 9.699 0.027 12.512 1.00 85.56 188 VAL A N 1
ATOM 1495 C CA . VAL A 1 188 ? 11.030 0.335 11.972 1.00 85.56 188 VAL A CA 1
ATOM 1496 C C . VAL A 1 188 ? 10.964 1.570 11.059 1.00 85.56 188 VAL A C 1
ATOM 1498 O O . VAL A 1 188 ? 9.928 1.785 10.422 1.00 85.56 188 VAL A O 1
ATOM 1501 N N . PRO A 1 189 ? 12.039 2.374 10.926 1.00 82.69 189 PRO A N 1
ATOM 1502 C CA . PRO A 1 189 ? 11.999 3.634 10.174 1.00 82.69 189 PRO A CA 1
ATOM 1503 C C . PRO A 1 189 ? 11.475 3.505 8.736 1.00 82.69 189 PRO A C 1
ATOM 1505 O O . PRO A 1 189 ? 10.725 4.363 8.271 1.00 82.69 189 PRO A O 1
ATOM 1508 N N . SER A 1 190 ? 11.807 2.401 8.055 1.00 79.06 190 SER A N 1
ATOM 1509 C CA . SER A 1 190 ? 11.335 2.101 6.697 1.00 79.06 190 SER A CA 1
ATOM 1510 C C . SER A 1 190 ? 9.824 1.887 6.609 1.00 79.06 190 SER A C 1
ATOM 1512 O O . SER A 1 190 ? 9.236 2.161 5.572 1.00 79.06 190 SER A O 1
ATOM 1514 N N . VAL A 1 191 ? 9.174 1.429 7.677 1.00 83.38 191 VAL A N 1
ATOM 1515 C CA . VAL A 1 191 ? 7.716 1.261 7.754 1.00 83.38 191 VAL A CA 1
ATOM 1516 C C . VAL A 1 191 ? 7.070 2.531 8.309 1.00 83.38 191 VAL A C 1
ATOM 1518 O O . VAL A 1 191 ? 6.042 2.973 7.800 1.00 83.38 191 VAL A O 1
ATOM 1521 N N . ALA A 1 192 ? 7.695 3.168 9.303 1.00 84.69 192 ALA A N 1
ATOM 1522 C CA . ALA A 1 192 ? 7.201 4.386 9.936 1.00 84.69 192 ALA A CA 1
ATOM 1523 C C . ALA A 1 192 ? 7.015 5.539 8.934 1.00 84.69 192 ALA A C 1
ATOM 1525 O O . ALA A 1 192 ? 6.014 6.247 9.004 1.00 84.69 192 ALA A O 1
ATOM 1526 N N . CYS A 1 193 ? 7.911 5.689 7.949 1.00 82.00 193 CYS A N 1
ATOM 1527 C CA . CYS A 1 193 ? 7.780 6.723 6.914 1.00 82.00 193 CYS A CA 1
ATOM 1528 C C . CYS A 1 193 ? 6.576 6.519 5.971 1.00 82.00 193 CYS A C 1
ATOM 1530 O O . CYS A 1 193 ? 6.160 7.457 5.289 1.00 82.00 193 CYS A O 1
ATOM 1532 N N . HIS A 1 194 ? 5.986 5.319 5.950 1.00 82.19 194 HIS A N 1
ATOM 1533 C CA . HIS A 1 194 ? 4.776 5.013 5.187 1.00 82.19 194 HIS A CA 1
ATOM 1534 C C . HIS A 1 194 ? 3.487 5.271 5.979 1.00 82.19 194 HIS A C 1
ATOM 1536 O O . HIS A 1 194 ? 2.403 5.194 5.394 1.00 82.19 194 HIS A O 1
ATOM 1542 N N . VAL A 1 195 ? 3.579 5.599 7.276 1.00 86.62 195 VAL A N 1
ATOM 1543 C CA . VAL A 1 195 ? 2.411 5.933 8.097 1.00 86.62 195 VAL A CA 1
ATOM 1544 C C . VAL A 1 195 ? 1.825 7.270 7.636 1.00 86.62 195 VAL A C 1
ATOM 1546 O O . VAL A 1 195 ? 2.507 8.293 7.610 1.00 86.62 195 VAL A O 1
ATOM 1549 N N . ARG A 1 196 ? 0.541 7.282 7.275 1.00 85.69 196 ARG A N 1
ATOM 1550 C CA . ARG A 1 196 ? -0.184 8.469 6.790 1.00 85.69 196 ARG A CA 1
ATOM 1551 C C . ARG A 1 196 ? -1.463 8.702 7.580 1.00 85.69 196 ARG A C 1
ATOM 1553 O O . ARG A 1 196 ? -2.048 7.777 8.137 1.00 85.69 196 ARG A O 1
ATOM 1560 N N . ASN A 1 197 ? -1.933 9.950 7.583 1.00 83.38 197 ASN A N 1
ATOM 1561 C CA . ASN A 1 197 ? -3.236 10.336 8.140 1.00 83.38 197 ASN A CA 1
ATOM 1562 C C . ASN A 1 197 ? -3.468 9.872 9.594 1.00 83.38 197 ASN A C 1
ATOM 1564 O O . ASN A 1 197 ? -4.611 9.654 9.989 1.00 83.38 197 ASN A O 1
ATOM 1568 N N . ALA A 1 198 ? -2.403 9.666 10.374 1.00 83.81 198 ALA A N 1
ATOM 1569 C CA . ALA A 1 198 ? -2.519 9.263 11.767 1.00 83.81 198 ALA A CA 1
ATOM 1570 C C . ALA A 1 198 ? -2.958 10.463 12.613 1.00 83.81 198 ALA A C 1
ATOM 1572 O O . ALA A 1 198 ? -2.466 11.580 12.438 1.00 83.81 198 ALA A O 1
ATOM 1573 N N . ALA A 1 199 ? -3.897 10.234 13.522 1.00 79.94 199 ALA A N 1
ATOM 1574 C CA . ALA A 1 199 ? -4.321 11.239 14.475 1.00 79.94 199 ALA A CA 1
ATOM 1575 C C 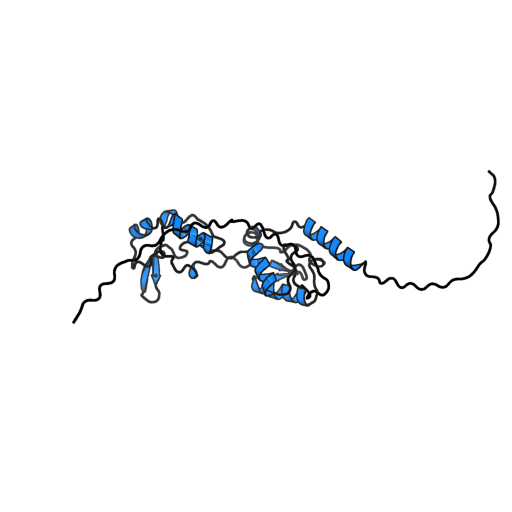. ALA A 1 199 ? -3.162 11.583 15.432 1.00 79.94 199 ALA A C 1
ATOM 1577 O O . ALA A 1 199 ? -2.422 10.685 15.844 1.00 79.94 199 ALA A O 1
ATOM 1578 N N . PRO A 1 200 ? -3.009 12.859 15.829 1.00 61.25 200 PRO A N 1
ATOM 1579 C CA . PRO A 1 200 ? -1.999 13.251 16.804 1.00 61.25 200 PRO A CA 1
ATOM 1580 C C . PRO A 1 200 ? -2.172 12.473 18.122 1.00 61.25 200 PRO A C 1
ATOM 1582 O O . PRO A 1 200 ? -3.312 12.330 18.586 1.00 61.25 200 PRO A O 1
ATOM 1585 N N . PRO A 1 201 ? -1.084 12.029 18.784 1.00 59.91 201 PRO A N 1
ATOM 1586 C CA . PRO A 1 201 ? -1.161 11.276 20.042 1.00 59.91 201 PRO A CA 1
ATOM 1587 C C . PRO A 1 201 ? -2.023 11.957 21.118 1.00 59.91 201 PRO A C 1
ATOM 1589 O O . PRO A 1 201 ? -2.809 11.303 21.803 1.00 59.91 201 PRO A O 1
ATOM 1592 N N . THR A 1 202 ? -1.947 13.287 21.211 1.00 51.78 202 THR A N 1
ATOM 1593 C CA . THR A 1 202 ? -2.720 14.125 22.147 1.00 51.78 202 THR A CA 1
ATOM 1594 C C . THR A 1 202 ? -4.216 14.113 21.864 1.00 51.78 202 THR A C 1
ATOM 1596 O O . THR A 1 202 ? -5.042 14.109 22.772 1.00 51.78 202 THR A O 1
ATOM 1599 N N . SER A 1 203 ? -4.590 14.060 20.592 1.00 53.28 203 SER A N 1
ATOM 1600 C CA . SER A 1 203 ? -5.988 14.015 20.196 1.00 53.28 203 SER A CA 1
ATOM 1601 C C . SER A 1 203 ? -6.552 12.611 20.427 1.00 53.28 203 SER A C 1
ATOM 1603 O O . SER A 1 203 ? -7.738 12.461 20.720 1.00 53.28 203 SER A O 1
ATOM 1605 N N . LEU A 1 204 ? -5.739 11.556 20.262 1.00 57.25 204 LEU A N 1
ATOM 1606 C CA . LEU A 1 204 ? -6.131 10.191 20.626 1.00 57.25 204 LEU A CA 1
ATOM 1607 C C . LEU A 1 204 ? -6.420 10.126 22.124 1.00 57.25 204 LEU A C 1
ATOM 1609 O O . LEU A 1 204 ? -7.454 9.585 22.490 1.00 57.25 204 LEU A O 1
ATOM 1613 N N . LEU A 1 205 ? -5.587 10.761 22.956 1.00 54.44 205 LEU A N 1
ATOM 1614 C CA . LEU A 1 205 ? -5.805 10.929 24.397 1.00 54.44 205 LEU A CA 1
ATOM 1615 C C . LEU A 1 205 ? -7.093 11.700 24.738 1.00 54.44 205 LEU A C 1
ATOM 1617 O O . LEU A 1 205 ? -7.890 11.222 25.534 1.00 54.44 205 LEU A O 1
ATOM 1621 N N . ALA A 1 206 ? -7.377 12.828 24.087 1.00 47.59 206 ALA A N 1
ATOM 1622 C CA . ALA A 1 206 ? -8.597 13.600 24.363 1.00 47.59 206 ALA A CA 1
ATOM 1623 C C . ALA A 1 206 ? -9.900 12.851 23.993 1.00 47.59 206 ALA A C 1
ATOM 1625 O O . ALA A 1 206 ? -10.941 13.027 24.632 1.00 47.59 206 ALA A O 1
ATOM 1626 N N . ALA A 1 207 ? -9.872 11.975 22.980 1.00 52.22 207 ALA A N 1
ATOM 1627 C CA . ALA A 1 207 ? -10.986 11.059 22.722 1.00 52.22 207 ALA A CA 1
ATOM 1628 C C . ALA A 1 207 ? -11.127 9.973 23.813 1.00 52.22 207 ALA A C 1
ATOM 1630 O O . ALA A 1 207 ? -12.246 9.512 24.051 1.00 52.22 207 ALA A O 1
ATOM 1631 N N . ARG A 1 208 ? -10.031 9.605 24.509 1.00 54.62 208 ARG A N 1
ATOM 1632 C CA . ARG A 1 208 ? -10.030 8.671 25.660 1.00 54.62 208 ARG A CA 1
ATOM 1633 C C . ARG A 1 208 ? -10.791 9.240 26.861 1.00 54.62 208 ARG A C 1
ATOM 1635 O O . ARG A 1 208 ? -11.489 8.492 27.539 1.00 54.62 208 ARG A O 1
ATOM 1642 N N . GLU A 1 209 ? -10.733 10.551 27.092 1.00 43.53 209 GLU A N 1
ATOM 1643 C CA . GLU A 1 209 ? -11.459 11.204 28.197 1.00 43.53 209 GLU A CA 1
ATOM 1644 C C . GLU A 1 209 ? -12.965 11.300 27.917 1.00 43.53 209 GLU A C 1
ATOM 1646 O O . GLU A 1 209 ? -13.795 10.984 28.771 1.00 43.53 209 GLU A O 1
ATOM 1651 N N . LYS A 1 210 ? -13.340 11.650 26.681 1.00 43.62 210 LYS A N 1
ATOM 1652 C CA . LYS A 1 210 ? -14.751 11.801 26.289 1.00 43.62 210 LYS A CA 1
ATOM 1653 C C . LYS A 1 210 ? -15.513 10.472 26.251 1.00 43.62 210 LYS A C 1
ATOM 1655 O O . LYS A 1 210 ? -16.702 10.461 26.554 1.00 43.62 210 LYS A O 1
ATOM 1660 N N . ALA A 1 211 ? -14.858 9.356 25.918 1.00 47.38 211 ALA A N 1
ATOM 1661 C CA . ALA A 1 211 ? -15.482 8.028 25.957 1.00 47.38 211 ALA A CA 1
ATOM 1662 C C . ALA A 1 211 ? -15.740 7.537 27.396 1.00 47.38 211 ALA A C 1
ATOM 1664 O O . ALA A 1 211 ? -16.774 6.924 27.658 1.00 47.38 211 ALA A O 1
ATOM 1665 N N . SER A 1 212 ? -14.842 7.861 28.330 1.00 38.81 212 SER A N 1
ATOM 1666 C CA . SER A 1 212 ? -14.974 7.513 29.751 1.00 38.81 212 SER A CA 1
ATOM 1667 C C . SER A 1 212 ? -16.051 8.345 30.459 1.00 38.81 212 SER A C 1
ATOM 1669 O O . SER A 1 212 ? -16.802 7.816 31.274 1.00 38.81 212 SER A O 1
ATOM 1671 N N . HIS A 1 213 ? -16.219 9.619 30.091 1.00 39.28 213 HIS A N 1
ATOM 1672 C CA . HIS A 1 213 ? -17.231 10.495 30.699 1.00 39.28 213 HIS A CA 1
ATOM 1673 C C . HIS A 1 213 ? -18.678 10.165 30.276 1.00 39.28 213 HIS A C 1
ATOM 1675 O O . HIS A 1 213 ? -19.627 10.495 30.983 1.00 39.28 213 HIS A O 1
ATOM 1681 N N . VAL A 1 214 ? -18.869 9.474 29.144 1.00 40.03 214 VAL A N 1
ATOM 1682 C CA . VAL A 1 214 ? -20.189 8.978 28.702 1.00 40.03 214 VAL A CA 1
ATOM 1683 C C . VAL A 1 214 ? -20.604 7.704 29.461 1.00 40.03 214 VAL A C 1
ATOM 1685 O O . VAL A 1 214 ? -21.797 7.407 29.557 1.00 40.03 214 VAL A O 1
ATOM 1688 N N . ALA A 1 215 ? -19.649 6.977 30.057 1.00 37.28 215 ALA A N 1
ATOM 1689 C CA . ALA A 1 215 ? -19.920 5.767 30.836 1.00 37.28 215 ALA A CA 1
ATOM 1690 C C . ALA A 1 215 ? -20.442 6.050 32.259 1.00 37.28 215 ALA A C 1
ATOM 1692 O O . ALA A 1 215 ? -21.142 5.207 32.812 1.00 37.28 215 ALA A O 1
ATOM 1693 N N . LEU A 1 216 ? -20.172 7.230 32.836 1.00 36.81 216 LEU A N 1
ATOM 1694 C CA . LEU A 1 216 ? -20.611 7.573 34.200 1.00 36.81 216 LEU A CA 1
ATOM 1695 C C . LEU A 1 216 ? -22.007 8.214 34.296 1.00 36.81 216 LEU A C 1
ATOM 1697 O O . LEU A 1 216 ? -22.581 8.230 35.379 1.00 36.81 216 LEU A O 1
ATOM 1701 N N . CYS A 1 217 ? -22.601 8.695 33.198 1.00 33.56 217 CYS A N 1
ATOM 1702 C CA . CYS A 1 217 ? -23.912 9.367 33.255 1.00 33.56 217 CYS A CA 1
ATOM 1703 C C . CYS A 1 217 ? -25.133 8.449 33.050 1.00 33.56 217 CYS A C 1
ATOM 1705 O O . CYS A 1 217 ? -26.249 8.949 32.958 1.00 33.56 217 CYS A O 1
ATOM 1707 N N . HIS A 1 218 ? -24.964 7.124 33.001 1.00 36.41 218 HIS A N 1
ATOM 1708 C CA . HIS A 1 218 ? -26.091 6.181 32.964 1.00 36.41 218 HIS A CA 1
ATOM 1709 C C . HIS A 1 218 ? -26.299 5.512 34.330 1.00 36.41 218 HIS A C 1
ATOM 1711 O O . HIS A 1 218 ? -26.153 4.299 34.464 1.00 36.41 218 HIS A O 1
ATOM 1717 N N . GLN A 1 219 ? -26.671 6.300 35.340 1.00 35.09 219 GLN A N 1
ATOM 1718 C CA . GLN A 1 219 ? -27.420 5.772 36.481 1.00 35.09 219 GLN A CA 1
ATOM 1719 C C . GLN A 1 219 ? -28.903 6.136 36.311 1.00 35.09 219 GLN A C 1
ATOM 1721 O O . GLN A 1 219 ? -29.217 7.305 36.075 1.00 35.09 219 GLN A O 1
ATOM 1726 N N . PRO A 1 220 ? -29.831 5.167 36.385 1.00 35.03 220 PRO A N 1
ATOM 1727 C CA . PRO A 1 220 ? -31.253 5.462 36.362 1.00 35.03 220 PRO A CA 1
ATOM 1728 C C . PRO A 1 220 ? -31.662 6.147 37.671 1.00 35.03 220 PRO A C 1
ATOM 1730 O O . PRO A 1 220 ? -31.464 5.613 38.761 1.00 35.03 220 PRO A O 1
ATOM 1733 N N . SER A 1 221 ? -32.255 7.333 37.537 1.00 36.53 221 SER A N 1
ATOM 1734 C CA . SER A 1 221 ? -32.974 8.019 38.609 1.00 36.53 221 SER A CA 1
ATOM 1735 C C . SER A 1 221 ? -34.144 7.144 39.064 1.00 36.53 221 SER A C 1
ATOM 1737 O O . SER A 1 221 ? -35.089 6.924 38.306 1.00 36.53 221 SER A O 1
ATOM 1739 N N . SER A 1 222 ? -34.073 6.625 40.290 1.00 33.78 222 SER A N 1
ATOM 1740 C CA . SER A 1 222 ? -35.222 6.035 40.973 1.00 33.78 222 SER A CA 1
ATOM 1741 C C . SER A 1 222 ? -35.708 7.021 42.022 1.00 33.78 222 SER A C 1
ATOM 1743 O O . SER A 1 222 ? -35.162 7.104 43.120 1.00 33.78 222 SER A O 1
ATOM 1745 N N . ALA A 1 223 ? -36.759 7.757 41.675 1.00 37.00 223 ALA A N 1
ATOM 1746 C CA . ALA A 1 223 ? -37.557 8.494 42.634 1.00 37.00 223 ALA A CA 1
ATOM 1747 C C . ALA A 1 223 ? -38.289 7.515 43.566 1.00 37.00 223 ALA A C 1
ATOM 1749 O O . ALA A 1 223 ? -39.009 6.627 43.108 1.00 37.00 223 ALA A O 1
ATOM 1750 N N . ARG A 1 224 ? -38.173 7.721 44.878 1.00 36.09 224 ARG A N 1
ATOM 1751 C CA . ARG A 1 224 ? -39.231 7.356 45.822 1.00 36.09 224 ARG A CA 1
ATOM 1752 C C . ARG A 1 224 ? -39.315 8.425 46.902 1.00 36.09 224 ARG A C 1
ATOM 1754 O O . ARG A 1 224 ? -38.382 8.631 47.666 1.00 36.09 224 ARG A O 1
ATOM 1761 N N . SER A 1 225 ? -40.440 9.126 46.879 1.00 36.88 225 SER A N 1
ATOM 1762 C CA . SER A 1 225 ? -40.880 10.059 47.905 1.00 36.88 225 SER A CA 1
ATOM 1763 C C . SER A 1 225 ? -41.389 9.269 49.111 1.00 36.88 225 SER A C 1
ATOM 1765 O O . SER A 1 225 ? -42.145 8.312 48.934 1.00 36.88 225 SER A O 1
ATOM 1767 N N . VAL A 1 226 ? -40.992 9.678 50.314 1.00 38.03 226 VAL A N 1
ATOM 1768 C CA . VAL A 1 226 ? -41.777 9.502 51.539 1.00 38.03 226 VAL A CA 1
ATOM 1769 C C . VAL A 1 226 ? -41.751 10.852 52.249 1.00 38.03 226 VAL A C 1
ATOM 1771 O O . VAL A 1 226 ? -40.697 11.471 52.384 1.00 38.03 226 VAL A O 1
ATOM 1774 N N . VAL A 1 227 ? -42.943 11.332 52.581 1.00 41.00 227 VAL A N 1
ATOM 1775 C CA . VAL A 1 227 ? -43.229 12.591 53.272 1.00 41.00 227 VAL A CA 1
ATOM 1776 C C . VAL A 1 227 ? -43.377 12.296 54.771 1.00 41.00 227 VAL A C 1
ATOM 1778 O O . VAL A 1 227 ? -43.694 11.161 55.115 1.00 41.00 227 VAL A O 1
ATOM 1781 N N . THR A 1 228 ? -43.257 13.359 55.576 1.00 39.25 228 THR A N 1
ATOM 1782 C CA . THR A 1 228 ? -43.438 13.494 57.042 1.00 39.25 228 THR A CA 1
ATOM 1783 C C . THR A 1 228 ? -42.185 13.107 57.854 1.00 39.25 228 THR A C 1
ATOM 1785 O O . THR A 1 228 ? -41.504 12.146 57.530 1.00 39.25 228 THR A O 1
ATOM 1788 N N . ASP A 1 229 ? -41.699 13.881 58.829 1.00 38.16 229 ASP A N 1
ATOM 1789 C CA . ASP A 1 229 ? -42.419 14.716 59.784 1.00 38.16 229 ASP A CA 1
ATOM 1790 C C . ASP A 1 229 ? -41.672 15.973 60.258 1.00 38.16 229 ASP A C 1
ATOM 1792 O O . ASP A 1 229 ? -40.471 16.173 60.082 1.00 38.16 229 ASP A O 1
ATOM 1796 N N . PHE A 1 230 ? -42.513 16.809 60.847 1.00 34.09 230 PHE A N 1
ATOM 1797 C CA . PHE A 1 230 ? -42.353 18.065 61.553 1.00 34.09 230 PHE A CA 1
ATOM 1798 C C . PHE A 1 230 ? -41.482 17.910 62.812 1.00 34.09 230 PHE A C 1
ATOM 1800 O O . PHE A 1 230 ? -41.802 17.069 63.641 1.00 34.09 230 PHE A O 1
ATOM 1807 N N . GLU A 1 231 ? -40.470 18.759 63.020 1.00 41.94 231 GLU A N 1
ATOM 1808 C CA . GLU A 1 231 ? -40.127 19.205 64.377 1.00 41.94 231 GLU A CA 1
ATOM 1809 C C . GLU A 1 231 ? -39.298 20.495 64.386 1.00 41.94 231 GLU A C 1
ATOM 1811 O O . GLU A 1 231 ? -38.414 20.753 63.571 1.00 41.94 231 GLU A O 1
ATOM 1816 N N . THR A 1 232 ? -39.701 21.345 65.314 1.00 42.66 232 THR A N 1
ATOM 1817 C CA . THR A 1 232 ? -39.350 22.739 65.540 1.00 42.66 232 THR A CA 1
ATOM 1818 C C . THR A 1 232 ? -37.953 22.913 66.125 1.00 42.66 232 THR A C 1
ATOM 1820 O O . THR A 1 232 ? -37.630 22.273 67.124 1.00 42.66 232 THR A O 1
ATOM 1823 N N . TRP A 1 233 ? -37.184 23.886 65.624 1.00 40.91 233 TRP A N 1
ATOM 1824 C CA . TRP A 1 233 ? -36.077 24.457 66.395 1.00 40.91 233 TRP A CA 1
ATOM 1825 C C . TRP A 1 233 ? -36.127 25.985 66.390 1.00 40.91 233 TRP A C 1
ATOM 1827 O O . TRP A 1 233 ? -36.038 26.650 65.360 1.00 40.91 233 TRP A O 1
ATOM 1837 N N . THR A 1 234 ? -36.354 26.515 67.585 1.00 42.34 234 THR A N 1
ATOM 1838 C CA . THR A 1 234 ? -36.391 27.925 67.958 1.00 42.34 234 THR A CA 1
ATOM 1839 C C . THR A 1 234 ? -35.035 28.371 68.506 1.00 42.34 234 THR A C 1
ATOM 1841 O O . THR A 1 234 ? -34.442 27.619 69.274 1.00 42.34 234 THR A O 1
ATOM 1844 N N . MET A 1 235 ? -34.690 29.647 68.261 1.00 37.31 235 MET A N 1
ATOM 1845 C CA . MET A 1 235 ? -33.748 30.493 69.035 1.00 37.31 235 MET A CA 1
ATOM 1846 C C . MET A 1 235 ? -32.251 30.136 68.890 1.00 37.31 235 MET A C 1
ATOM 1848 O O . MET A 1 235 ? -31.887 28.977 68.826 1.00 37.31 235 MET A O 1
ATOM 1852 N N . SER A 1 236 ? -31.276 31.044 68.845 1.00 42.47 236 SER A N 1
ATOM 1853 C CA . SER A 1 236 ? -31.199 32.493 69.049 1.00 42.47 236 SER A CA 1
ATOM 1854 C C . SER A 1 236 ? -29.855 32.989 68.492 1.00 42.47 236 SER A C 1
ATOM 1856 O O . SER A 1 236 ? -28.891 32.230 68.405 1.00 42.47 236 SER A O 1
ATOM 1858 N N . TRP A 1 237 ? -29.789 34.274 68.150 1.00 44.28 237 TRP A N 1
ATOM 1859 C CA . TRP A 1 237 ? -28.576 34.994 67.750 1.00 44.28 237 TRP A CA 1
ATOM 1860 C C . TRP A 1 237 ? -27.823 35.516 68.989 1.00 44.28 237 TRP A C 1
ATOM 1862 O O . TRP A 1 237 ? -28.490 35.960 69.926 1.00 44.28 237 TRP A O 1
ATOM 1872 N N . PRO A 1 238 ? -26.477 35.564 69.007 1.00 56.84 238 PRO A N 1
ATOM 1873 C CA . PRO A 1 238 ? -25.736 36.392 69.950 1.00 56.84 238 PRO A CA 1
ATOM 1874 C C . PRO A 1 238 ? -25.361 37.746 69.332 1.00 56.84 238 PRO A C 1
ATOM 1876 O O . PRO A 1 238 ? -24.845 37.821 68.219 1.00 56.84 238 PRO A O 1
ATOM 1879 N N . ASN A 1 239 ? -25.609 38.802 70.107 1.00 43.62 239 ASN A N 1
ATOM 1880 C CA . ASN A 1 239 ? -25.056 40.141 69.923 1.00 43.62 239 ASN A CA 1
ATOM 1881 C C . ASN A 1 239 ? -23.524 40.136 70.055 1.00 43.62 239 ASN A C 1
ATOM 1883 O O . ASN A 1 239 ? -22.981 39.421 70.902 1.00 43.62 239 ASN A O 1
ATOM 1887 N N . GLY A 1 240 ? -22.872 41.007 69.284 1.00 44.50 240 GLY A N 1
ATOM 1888 C CA . GLY A 1 240 ? -21.455 41.356 69.372 1.00 44.50 240 GLY A CA 1
ATOM 1889 C C . GLY A 1 240 ? -21.073 42.307 68.255 1.00 44.50 240 GLY A C 1
ATOM 1890 O O . GLY A 1 240 ? -20.799 41.792 67.152 1.00 44.50 240 GLY A O 1
#

Organism: NCBI:txid307937

Foldseek 3Di:
DDDDDDDDDDDDDDDDDDDDDDDDDDDDDDDDPPDQDQLQAAPFDGDTHNDLVVRLCCCCPAFFLQKWFADPPVAQWDQDPVPRWIAGQFPRHTPDDPVNVVLQPRVVRVPDDTDSDPVVNQVCSCPRRVHPDGGPRPVRIDDGAFFWWAFQQPRDTDRHSVSVSVVVVVCSVVRHDCLSGDDDGPTDPSRVVSGPPGDDPVVSVVVSVVVVVVVPPPDDDDDDDDDDDDDDDDDDDDDD

Radius of gyration: 32.84 Å; chains: 1; bounding box: 62×62×129 Å

InterPro domains:
  IPR013087 Zinc finger C2H2-type [PS00028] (42-63)
  IPR013087 Zinc finger C2H2-type [SM00355] (40-63)
  IPR013087 Zinc finger C2H2-type [SM00355] (107-129)
  IPR013087 Zinc finger C2H2-type [SM00355] (149-171)

Sequence (240 aa):
MTSRSWTPAEKSTSSSGGSVRGVNKASRNRSKAGGRRRPFQCTFCYDLFKSKYEWSRHEKSLHLNVDGWVCAPHGGSVLSPLTGRNHCAYCNMLDPLPEHLETHRHGSCQARGVFTRKDHLLQHLRVVHRLYTMPIVDNWKIDCAPVISRCGFCSATMSTWDDRVNHLARHFRNGSTMAQWEGDHCFVPSVACHVRNAAPPTSLLAAREKASHVALCHQPSSARSVVTDFETWTMSWPNG

Secondary structure (DSSP, 8-state):
--------------------------------SS-----EE-SSSS-EESSHHHHHHHIIIIIB---EE-SSTT-SEEE-TTTS-EEETTT--BS--HHHHHHTTHHHHTT---BSSHHHHHHHHHHTS--SSPP--GGGEE--S---EE-TTT--EE-SHHHHHHHHHHHHHTT--GGG--S-----HHHHTTB-SPPPHHHHHHHHHHHHHHHSS-------------------PPP-